Protein AF-A0A2C6CF62-F1 (afdb_monomer)

Nearest PDB structures (foldseek):
  6s8r-assembly1_A  TM=4.599E-01  e=3.610E-02  Drosophila melanogaster
  2kbf-assembly1_A  TM=3.401E-01  e=9.313E-02  Saccharomyces cerevisiae
  5gi4-assembly1_B  TM=4.115E-01  e=2.118E-01  Escherichia coli K-12
  8rz8-assembly1_B  TM=3.596E-01  e=1.449E-01  Homo sapiens
  3ear-assembly1_A  TM=3.929E-01  e=1.704E+00  Thermus thermophilus HB27

Organism: Fusobacterium nucleatum subsp. polymorphum (NCBI:txid76857)

pLDDT: mean 89.62, std 6.45, range [55.09, 97.81]

Radius of gyration: 15.83 Å; Cα contacts (8 Å, |Δi|>4): 340; chains: 1; bounding box: 36×38×40 Å

Sequence (199 aa):
MSIFKDFNLRKKNLLIIAKNRTGVTSSIMIPVVLENNDSNFFILDFNKEIYSITNKYRKKCSNVYFIDRNSIIEDIDKIDYSKRFTIYICCDPRRENIDEIKVFEKILKTIDDKRIKCITLIEHYEHIANIVRELKIGNNNKFLISTQENGNLEIIKNDLEKFDTGHINLSNNSICIDNKEYKQEFYFKNEKYMNFLSK

Solvent-accessible surface area (backbone atoms only — not comparable to full-atom values): 11382 Å² total; per-residue (Å²): 129,69,88,42,47,59,57,85,75,48,94,47,28,39,36,35,45,40,58,87,92,73,44,58,58,46,42,43,54,44,48,32,61,68,54,35,58,95,46,29,37,39,32,45,25,58,74,40,54,58,55,75,68,41,47,77,49,43,56,77,60,26,50,71,45,81,41,45,94,85,58,53,74,70,63,62,72,65,60,62,80,91,50,58,31,33,40,38,39,48,38,56,90,92,55,86,50,65,67,58,48,53,51,48,46,54,51,52,49,52,36,59,78,69,59,42,65,32,40,38,38,34,54,54,39,61,80,40,46,88,73,62,88,72,70,84,91,53,91,51,46,37,44,40,38,30,24,66,54,77,84,48,40,66,82,43,56,92,51,50,87,50,39,45,52,26,35,67,42,77,92,75,49,26,38,32,46,72,98,44,80,39,79,57,56,40,41,94,78,35,66,73,51,45,55,57,65,73,109

Foldseek 3Di:
DDPLAPLLPDQFFAEEAEDPPLCCCFQPVLCNLLRPLVAAEDEADEPCPSVVQCVVLNVVRAAEAEAEPPDDVVSLVPDDLVTRYHYYQYDYLVDQPQVSLVSVVVVQVVCVVVLPQHEYEAEALLSCLVRNPA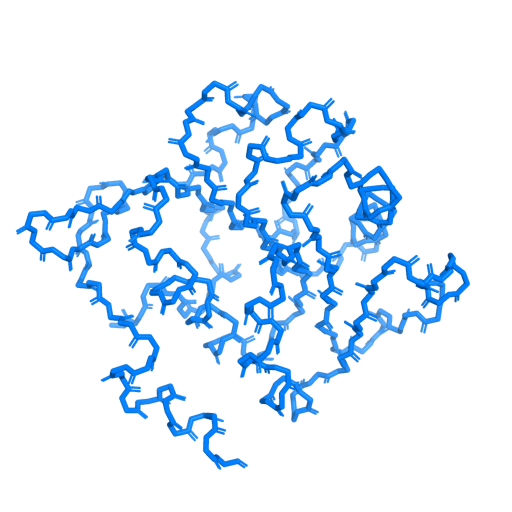DDPDDRYHYYYYYNDPVSCVRCPVVCVRYFYWYADPVQQWIDTPPDIGHRDGLVRDVVNVVSRVD

Mean predicted aligned error: 4.27 Å

Structure (mmCIF, N/CA/C/O backbone):
data_AF-A0A2C6CF62-F1
#
_entry.id   AF-A0A2C6CF62-F1
#
loop_
_atom_site.group_PDB
_atom_site.id
_atom_site.type_symbol
_atom_site.label_atom_id
_atom_site.label_alt_id
_atom_site.label_comp_id
_atom_site.label_asym_id
_atom_site.label_entity_id
_atom_site.label_seq_id
_atom_site.pdbx_PDB_ins_code
_atom_site.Cartn_x
_atom_site.Cartn_y
_atom_site.Cartn_z
_atom_site.occupancy
_atom_site.B_iso_or_equiv
_atom_site.auth_seq_id
_atom_site.auth_comp_id
_atom_site.auth_asym_id
_atom_site.auth_atom_id
_atom_site.pdbx_PDB_model_num
ATOM 1 N N . MET A 1 1 ? 7.445 -19.344 -2.860 1.00 55.09 1 MET A N 1
ATOM 2 C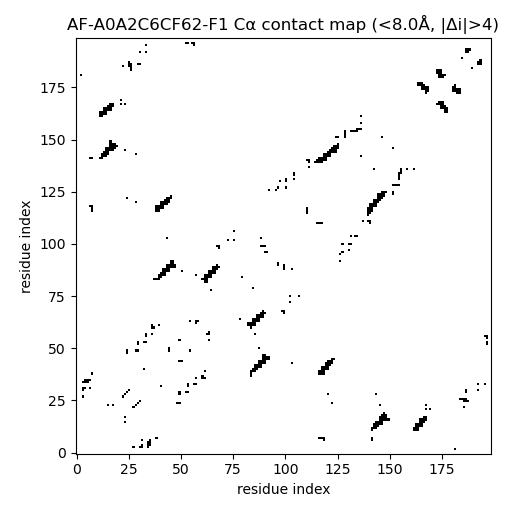 CA . MET A 1 1 ? 6.632 -18.575 -1.891 1.00 55.09 1 MET A CA 1
ATOM 3 C C . MET A 1 1 ? 6.545 -17.152 -2.413 1.00 55.09 1 MET A C 1
ATOM 5 O O . MET A 1 1 ? 7.568 -16.669 -2.879 1.00 55.09 1 MET A O 1
ATOM 9 N N . SER A 1 2 ? 5.360 -16.534 -2.433 1.00 73.69 2 SER A N 1
ATOM 10 C CA . SER A 1 2 ? 5.233 -15.140 -2.886 1.00 73.69 2 SER A CA 1
ATOM 11 C C . SER A 1 2 ? 6.097 -14.233 -2.013 1.00 73.69 2 SER A C 1
ATOM 13 O O . SER A 1 2 ? 6.113 -14.390 -0.793 1.00 73.69 2 SER A O 1
ATOM 15 N N . ILE A 1 3 ? 6.806 -13.300 -2.641 1.00 77.75 3 ILE A N 1
ATOM 16 C CA . ILE A 1 3 ? 7.645 -12.301 -1.969 1.00 77.75 3 ILE A CA 1
ATOM 17 C C . ILE A 1 3 ? 6.830 -11.320 -1.107 1.00 77.75 3 ILE A C 1
ATOM 19 O O . ILE A 1 3 ? 7.375 -10.663 -0.220 1.00 77.75 3 ILE A O 1
ATOM 23 N N . PHE A 1 4 ? 5.523 -11.240 -1.354 1.00 84.25 4 PHE A N 1
ATOM 24 C CA . PHE A 1 4 ? 4.607 -10.313 -0.694 1.00 84.25 4 PHE A CA 1
ATOM 25 C C . PHE A 1 4 ? 3.857 -10.925 0.482 1.00 84.25 4 PHE A C 1
ATOM 27 O O . PHE A 1 4 ? 3.257 -10.192 1.271 1.00 84.25 4 PHE A O 1
ATOM 34 N N . LYS A 1 5 ? 3.902 -12.251 0.625 1.00 84.44 5 LYS A N 1
ATOM 35 C CA . LYS A 1 5 ? 3.303 -12.945 1.759 1.00 84.44 5 LYS A CA 1
ATOM 36 C C . LYS A 1 5 ? 4.092 -12.637 3.032 1.00 84.44 5 LYS A C 1
ATOM 38 O O . LYS A 1 5 ? 5.316 -12.543 2.997 1.00 84.44 5 LYS A O 1
ATOM 43 N N . ASP A 1 6 ? 3.378 -12.518 4.148 1.00 84.38 6 ASP A N 1
ATOM 44 C CA . ASP A 1 6 ? 3.955 -12.287 5.472 1.00 84.38 6 ASP A CA 1
ATOM 45 C C . ASP A 1 6 ? 4.816 -11.012 5.510 1.00 84.38 6 ASP A C 1
ATOM 47 O O . ASP A 1 6 ? 5.871 -10.962 6.142 1.00 84.38 6 ASP A O 1
ATOM 51 N N . PHE A 1 7 ? 4.360 -9.952 4.830 1.00 87.00 7 PHE A N 1
ATOM 52 C CA . PHE A 1 7 ? 5.118 -8.710 4.646 1.00 87.00 7 PHE A CA 1
ATOM 53 C C . PHE A 1 7 ? 5.548 -8.088 5.986 1.00 87.00 7 PHE A C 1
ATOM 55 O O . PHE A 1 7 ? 6.661 -7.583 6.126 1.00 87.00 7 PHE A O 1
ATOM 62 N N . ASN A 1 8 ? 4.700 -8.216 7.010 1.00 83.81 8 ASN A N 1
ATOM 63 C CA . ASN A 1 8 ? 4.995 -7.780 8.375 1.00 83.81 8 ASN A CA 1
ATOM 64 C C . ASN A 1 8 ? 6.193 -8.495 9.029 1.00 83.81 8 ASN A C 1
ATOM 66 O O . ASN A 1 8 ? 6.799 -7.944 9.948 1.00 83.81 8 ASN A O 1
ATOM 70 N N . LEU A 1 9 ? 6.548 -9.698 8.567 1.00 85.44 9 LEU A N 1
ATOM 71 C CA . LEU A 1 9 ? 7.689 -10.472 9.069 1.00 85.44 9 LEU A CA 1
ATOM 72 C C . LEU A 1 9 ? 9.012 -10.095 8.391 1.00 85.44 9 LEU A C 1
ATOM 74 O O . LEU A 1 9 ? 10.072 -10.542 8.835 1.00 85.44 9 LEU A O 1
ATOM 78 N N . ARG A 1 10 ? 8.990 -9.272 7.332 1.00 87.12 10 ARG A N 1
ATOM 79 C CA . ARG A 1 10 ? 10.223 -8.822 6.677 1.00 87.12 10 ARG A CA 1
ATOM 80 C C . ARG A 1 10 ? 11.089 -8.040 7.660 1.00 87.12 10 ARG A C 1
ATOM 82 O O . ARG A 1 10 ? 10.598 -7.204 8.420 1.00 87.12 10 ARG A O 1
ATOM 89 N N . LYS A 1 11 ? 12.407 -8.251 7.601 1.00 88.44 11 LYS A N 1
ATOM 90 C CA . LYS A 1 11 ? 13.366 -7.512 8.438 1.00 88.44 11 LYS A CA 1
ATOM 91 C C . LYS A 1 11 ? 13.315 -6.012 8.137 1.00 88.44 11 LYS A C 1
ATOM 93 O O . LYS A 1 11 ? 13.221 -5.209 9.061 1.00 88.44 11 LYS A O 1
ATOM 98 N N . LYS A 1 12 ? 13.292 -5.656 6.853 1.00 92.19 12 LYS A N 1
ATOM 99 C CA . LYS A 1 12 ? 13.267 -4.279 6.356 1.00 92.19 12 LYS A CA 1
ATOM 100 C C . LYS A 1 12 ? 11.945 -3.920 5.680 1.00 92.19 12 LYS A C 1
ATOM 102 O O . LYS A 1 12 ? 11.177 -4.803 5.286 1.00 92.19 12 LYS A O 1
ATOM 107 N N . ASN A 1 13 ? 11.697 -2.618 5.583 1.00 94.31 13 ASN A N 1
ATOM 108 C CA . ASN A 1 13 ? 10.673 -2.031 4.722 1.00 94.31 13 ASN A CA 1
ATOM 109 C C . ASN A 1 13 ? 11.021 -2.274 3.246 1.00 94.31 13 ASN A C 1
ATOM 111 O O . ASN A 1 13 ? 12.102 -2.782 2.944 1.00 94.31 13 ASN A O 1
ATOM 115 N N . LEU A 1 14 ? 10.121 -1.921 2.332 1.00 94.56 14 LEU A N 1
ATOM 116 C CA . LEU A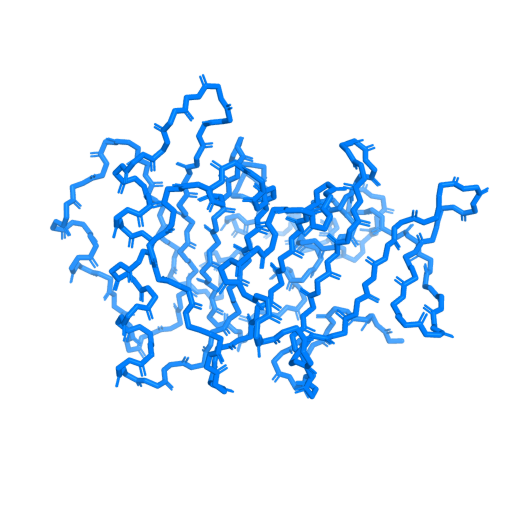 1 14 ? 10.357 -2.074 0.901 1.00 94.56 14 LEU A CA 1
ATOM 117 C C . LEU A 1 14 ? 10.199 -0.743 0.166 1.00 94.56 14 LEU A C 1
ATOM 119 O O . LEU A 1 14 ? 9.176 -0.073 0.285 1.00 94.56 14 LEU A O 1
ATOM 123 N N . LEU A 1 15 ? 11.218 -0.378 -0.600 1.00 94.75 15 LEU A N 1
ATOM 124 C CA . LEU A 1 15 ? 11.209 0.775 -1.487 1.00 94.75 15 LEU A CA 1
ATOM 125 C C . LEU A 1 15 ? 11.312 0.274 -2.928 1.00 94.75 15 LEU A C 1
ATOM 127 O O . LEU A 1 15 ? 12.294 -0.368 -3.288 1.00 94.75 15 LEU A O 1
ATOM 131 N N . ILE A 1 16 ? 10.308 0.557 -3.751 1.00 94.44 16 ILE A N 1
ATOM 132 C CA . ILE A 1 16 ? 10.296 0.209 -5.172 1.00 94.44 16 ILE A CA 1
ATOM 133 C C . ILE A 1 16 ? 10.555 1.463 -5.998 1.00 94.44 16 ILE A C 1
ATOM 135 O O . ILE A 1 16 ? 9.745 2.386 -6.010 1.00 94.44 16 ILE A O 1
ATOM 139 N N . ILE A 1 17 ? 11.663 1.466 -6.729 1.00 92.19 17 ILE A N 1
ATOM 140 C CA . ILE A 1 17 ? 11.987 2.506 -7.698 1.00 92.19 17 ILE A CA 1
ATOM 141 C C . ILE A 1 17 ? 11.560 2.005 -9.072 1.00 92.19 17 ILE A C 1
ATOM 143 O O . ILE A 1 17 ? 12.124 1.045 -9.605 1.00 92.19 17 ILE A O 1
ATOM 147 N N . ALA A 1 18 ? 10.543 2.629 -9.653 1.00 90.38 18 ALA A N 1
ATOM 148 C CA . ALA A 1 18 ? 10.051 2.236 -10.962 1.00 90.38 18 ALA A CA 1
ATOM 149 C C . ALA A 1 18 ? 9.407 3.408 -11.696 1.00 90.38 18 ALA A C 1
ATOM 151 O O . ALA A 1 18 ? 8.680 4.208 -11.116 1.00 90.38 18 ALA A O 1
ATOM 152 N N . LYS A 1 19 ? 9.619 3.463 -13.014 1.00 87.81 19 LYS A N 1
ATOM 153 C CA . LYS A 1 19 ? 8.928 4.422 -13.881 1.00 87.81 19 LYS A CA 1
ATOM 154 C C . LYS A 1 19 ? 7.416 4.180 -13.873 1.00 87.81 19 LYS A C 1
ATOM 156 O O .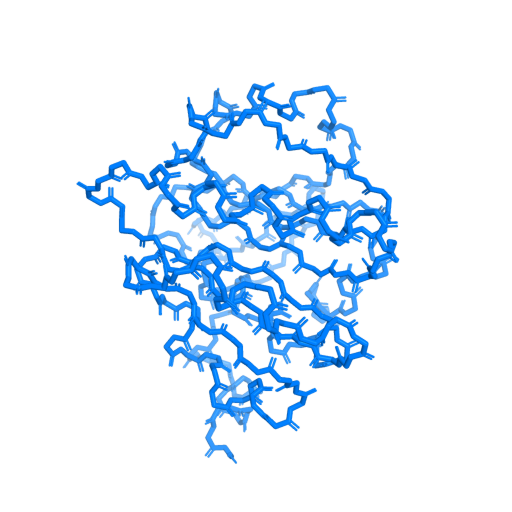 LYS A 1 19 ? 6.942 3.077 -13.582 1.00 87.81 19 LYS A O 1
ATOM 161 N N . ASN A 1 20 ? 6.660 5.190 -14.287 1.00 83.75 20 ASN A N 1
ATOM 162 C CA . ASN A 1 20 ? 5.220 5.058 -14.487 1.00 83.75 20 ASN A CA 1
ATOM 163 C C . ASN A 1 20 ? 4.867 3.931 -15.461 1.00 83.75 20 ASN A C 1
ATOM 165 O O . ASN A 1 20 ? 5.611 3.638 -16.397 1.00 83.75 20 ASN A O 1
ATOM 169 N N . ARG A 1 21 ? 3.687 3.332 -15.254 1.00 84.62 21 ARG A N 1
ATOM 170 C CA . ARG A 1 21 ? 3.120 2.270 -16.110 1.00 84.62 21 ARG A CA 1
ATOM 171 C C . ARG A 1 21 ? 3.965 0.989 -16.192 1.00 84.62 21 ARG A C 1
ATOM 173 O O . ARG A 1 21 ? 3.776 0.186 -17.096 1.00 84.62 21 ARG A O 1
ATOM 180 N N . THR A 1 22 ? 4.850 0.763 -15.224 1.00 89.56 22 THR A N 1
ATOM 181 C CA . THR A 1 22 ? 5.612 -0.492 -15.063 1.00 89.56 22 THR A CA 1
ATOM 182 C C . THR A 1 22 ? 4.823 -1.580 -14.328 1.00 89.56 22 THR A C 1
ATOM 184 O O . THR A 1 22 ? 5.263 -2.723 -14.249 1.00 89.56 22 THR A O 1
ATOM 187 N N . GLY A 1 23 ? 3.641 -1.239 -13.802 1.00 91.12 23 GLY A N 1
ATOM 188 C CA . GLY A 1 23 ? 2.736 -2.178 -13.147 1.00 91.12 23 GLY A CA 1
ATOM 189 C C . GLY A 1 23 ? 3.049 -2.449 -11.678 1.00 91.12 23 GLY A C 1
ATOM 190 O O . GLY A 1 23 ? 2.690 -3.513 -11.181 1.00 91.12 23 GLY A O 1
ATOM 191 N N . VAL A 1 24 ? 3.694 -1.522 -10.964 1.00 93.50 24 VAL A N 1
ATOM 192 C CA . VAL A 1 24 ? 3.940 -1.650 -9.513 1.00 93.50 24 VAL A CA 1
ATOM 193 C C . VAL A 1 24 ? 2.642 -1.913 -8.747 1.00 93.50 24 VAL A C 1
ATOM 195 O O . VAL A 1 24 ? 2.558 -2.868 -7.979 1.00 93.50 24 VAL A O 1
ATOM 198 N N . THR A 1 25 ? 1.591 -1.145 -9.006 1.00 94.00 25 THR A N 1
ATOM 199 C CA . THR A 1 25 ? 0.284 -1.288 -8.347 1.00 94.00 25 THR A CA 1
ATOM 200 C C . THR A 1 25 ? -0.286 -2.688 -8.547 1.00 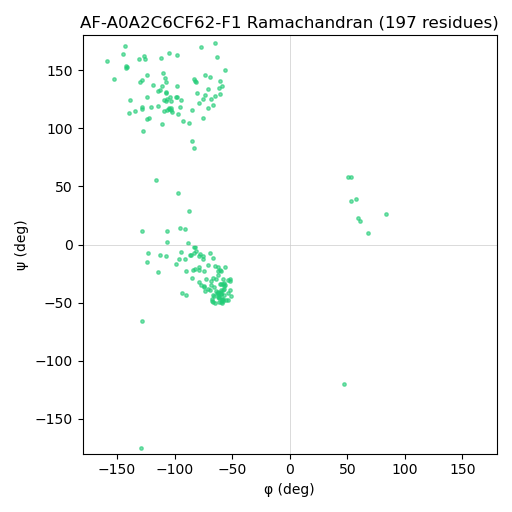94.00 25 THR A C 1
ATOM 202 O O . THR A 1 25 ? -0.644 -3.379 -7.590 1.00 94.00 25 THR A O 1
ATOM 205 N N . SER A 1 26 ? -0.269 -3.156 -9.796 1.00 93.31 26 SER A N 1
ATOM 206 C CA . SER A 1 26 ? -0.892 -4.412 -10.204 1.00 93.31 26 SER A CA 1
ATOM 207 C C . SER A 1 26 ? -0.059 -5.668 -9.945 1.00 93.31 26 SER A C 1
ATOM 209 O O . SER A 1 26 ? -0.633 -6.754 -9.867 1.00 93.31 26 SER A O 1
ATOM 211 N N . SER A 1 27 ? 1.261 -5.552 -9.797 1.00 93.12 27 SER A N 1
ATOM 212 C CA . SER A 1 27 ? 2.166 -6.692 -9.568 1.00 93.12 27 SER A CA 1
ATOM 213 C C . SER A 1 27 ? 2.827 -6.713 -8.189 1.00 93.12 27 SER A C 1
ATOM 215 O O . SER A 1 27 ? 3.437 -7.716 -7.834 1.00 93.12 27 SER A O 1
ATOM 217 N N . ILE A 1 28 ? 2.687 -5.644 -7.398 1.00 94.50 28 ILE A N 1
ATOM 218 C CA . ILE A 1 28 ? 3.279 -5.522 -6.059 1.00 94.50 28 ILE A CA 1
ATOM 219 C C . ILE A 1 28 ? 2.218 -5.125 -5.033 1.00 94.50 28 ILE A C 1
ATOM 221 O O . ILE A 1 28 ? 1.889 -5.920 -4.155 1.00 94.50 28 ILE A O 1
ATOM 225 N N . MET A 1 29 ? 1.649 -3.920 -5.131 1.00 95.38 29 MET A N 1
ATOM 226 C CA . MET A 1 29 ? 0.824 -3.365 -4.046 1.00 95.38 29 MET A CA 1
ATOM 227 C C . MET A 1 29 ? -0.489 -4.125 -3.843 1.00 95.38 29 MET A C 1
ATOM 229 O O . MET A 1 29 ? -0.803 -4.510 -2.717 1.00 95.38 29 MET A O 1
ATOM 233 N N . ILE A 1 30 ? -1.230 -4.416 -4.916 1.00 95.94 30 ILE A N 1
ATOM 234 C CA . ILE A 1 30 ? -2.458 -5.219 -4.829 1.00 95.94 30 ILE A CA 1
ATOM 235 C C . ILE A 1 30 ? -2.160 -6.633 -4.304 1.00 95.94 30 ILE A C 1
ATOM 237 O O . ILE A 1 30 ? -2.813 -7.038 -3.339 1.00 95.94 30 ILE A O 1
ATOM 241 N N . PRO A 1 31 ? -1.169 -7.378 -4.840 1.00 95.06 31 PRO A N 1
ATOM 242 C CA . PRO A 1 31 ? -0.738 -8.641 -4.244 1.00 95.06 31 PRO A CA 1
ATOM 243 C C . PRO A 1 31 ? -0.419 -8.556 -2.745 1.00 95.06 31 PRO A C 1
ATOM 245 O O . PRO A 1 31 ? -0.895 -9.400 -1.986 1.00 95.06 31 PRO A O 1
ATOM 248 N N . VAL A 1 32 ? 0.299 -7.522 -2.284 1.00 95.69 32 VAL A N 1
ATOM 249 C CA . VAL A 1 32 ? 0.568 -7.310 -0.848 1.00 95.69 32 VAL A CA 1
ATOM 250 C C . VAL A 1 32 ? -0.734 -7.182 -0.052 1.00 95.69 32 VAL A C 1
ATOM 252 O O . VAL A 1 32 ? -0.887 -7.854 0.969 1.00 95.69 32 VAL A O 1
ATOM 255 N N . VAL A 1 33 ? -1.700 -6.385 -0.518 1.00 96.50 33 VAL A N 1
ATOM 256 C CA . VAL A 1 33 ? -3.000 -6.219 0.163 1.00 96.50 33 VAL A CA 1
ATOM 257 C C . VAL A 1 33 ? -3.786 -7.533 0.234 1.00 96.50 33 VAL A C 1
ATOM 259 O O . VAL A 1 33 ? -4.400 -7.844 1.262 1.00 96.50 33 VAL A O 1
ATOM 262 N N . LEU A 1 34 ? -3.766 -8.313 -0.848 1.00 94.19 34 LEU A N 1
ATOM 263 C CA . LEU A 1 34 ? -4.523 -9.559 -0.959 1.00 94.19 34 LEU A CA 1
ATOM 264 C C . LEU A 1 34 ? -3.916 -10.709 -0.141 1.00 94.19 34 LEU A C 1
ATOM 266 O O . LEU A 1 34 ? -4.658 -11.516 0.423 1.00 94.19 34 LEU A O 1
ATOM 270 N N . GLU A 1 35 ? -2.586 -10.784 -0.050 1.00 93.69 35 GLU A N 1
ATOM 271 C CA . GLU A 1 35 ? -1.877 -11.880 0.627 1.00 93.69 35 GLU A CA 1
ATOM 272 C C . GLU A 1 35 ? -1.679 -11.690 2.132 1.00 93.69 35 GLU A C 1
ATOM 274 O O . GLU A 1 35 ? -1.274 -12.634 2.806 1.00 93.69 35 GLU A O 1
ATOM 279 N N . ASN A 1 36 ? -1.986 -10.508 2.668 1.00 94.75 36 ASN A N 1
ATOM 280 C CA . ASN A 1 36 ? -1.844 -10.190 4.090 1.00 94.75 36 ASN A CA 1
ATOM 281 C C . ASN A 1 36 ? -3.221 -9.892 4.724 1.00 94.75 36 ASN A C 1
ATOM 283 O O . ASN A 1 36 ? -3.459 -8.829 5.303 1.00 94.75 36 ASN A O 1
ATOM 287 N N . ASN A 1 37 ? -4.165 -10.831 4.605 1.00 91.81 37 ASN A N 1
ATOM 288 C CA . ASN A 1 37 ? -5.514 -10.744 5.195 1.00 91.81 37 ASN A CA 1
ATOM 289 C C . ASN A 1 37 ? -5.486 -10.420 6.705 1.00 91.81 37 ASN A C 1
ATOM 291 O O . ASN A 1 37 ? -6.247 -9.573 7.169 1.00 91.81 37 ASN A O 1
ATOM 295 N N . ASP A 1 38 ? -4.533 -11.003 7.433 1.00 92.31 38 ASP A N 1
ATOM 296 C CA . ASP A 1 38 ? -4.352 -10.839 8.877 1.00 92.31 38 ASP A CA 1
ATOM 297 C C . ASP A 1 38 ? -3.479 -9.635 9.248 1.00 92.31 38 ASP A C 1
ATOM 299 O O . ASP A 1 38 ? -2.811 -9.629 10.284 1.00 92.31 38 ASP A O 1
ATOM 303 N N . SER A 1 39 ? -3.464 -8.594 8.417 1.00 95.19 39 SER A N 1
ATOM 304 C CA . SER A 1 39 ? -2.738 -7.348 8.673 1.00 95.19 39 SER A CA 1
ATOM 305 C C . SER A 1 39 ? -3.662 -6.141 8.616 1.00 95.19 39 SER A C 1
ATOM 307 O O . SER A 1 39 ? -4.627 -6.116 7.845 1.00 95.19 39 SER A O 1
ATOM 309 N N . ASN A 1 40 ? -3.366 -5.147 9.458 1.00 97.00 40 ASN A N 1
ATOM 310 C CA . ASN A 1 40 ? -3.926 -3.812 9.293 1.00 97.00 40 ASN A CA 1
ATOM 311 C C . ASN A 1 40 ? -3.247 -3.132 8.110 1.00 97.00 40 ASN A C 1
ATOM 313 O O . ASN A 1 40 ? -2.051 -3.339 7.885 1.00 97.00 40 ASN A O 1
ATOM 317 N N . PHE A 1 41 ? -4.011 -2.321 7.394 1.00 97.25 41 PHE A N 1
ATOM 318 C CA . PHE A 1 41 ? -3.520 -1.593 6.237 1.00 97.25 41 PHE A CA 1
ATOM 319 C C . PHE A 1 41 ? -3.844 -0.118 6.331 1.00 97.25 41 PHE A C 1
ATOM 321 O O . PHE A 1 41 ? -4.945 0.273 6.729 1.00 97.25 41 PHE A O 1
ATOM 328 N N . PHE A 1 42 ? -2.883 0.669 5.881 1.00 94.94 42 PHE A N 1
ATOM 329 C CA 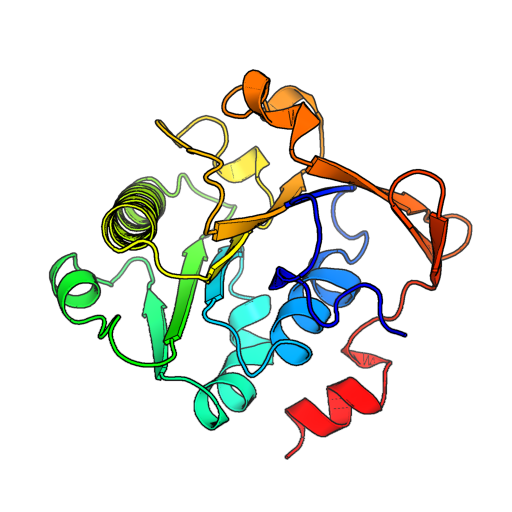. PHE A 1 42 ? -3.021 2.092 5.698 1.00 94.94 42 PHE A CA 1
ATOM 330 C C . PHE A 1 42 ? -2.441 2.468 4.335 1.00 94.94 42 PHE A C 1
ATOM 332 O O . PHE A 1 42 ? -1.269 2.227 4.075 1.00 94.94 42 PHE A O 1
ATOM 339 N N . ILE A 1 43 ? -3.279 2.946 3.424 1.00 96.94 43 ILE A N 1
ATOM 340 C CA . ILE A 1 43 ? -2.952 3.005 1.999 1.00 96.94 43 ILE A CA 1
ATOM 341 C C . ILE A 1 43 ? -3.205 4.422 1.503 1.00 96.94 43 ILE A C 1
ATOM 343 O O . ILE A 1 43 ? -4.344 4.886 1.532 1.00 96.94 43 ILE A O 1
ATOM 347 N N . LEU A 1 44 ? -2.150 5.082 1.031 1.00 95.31 44 LEU A N 1
ATOM 348 C CA . LEU A 1 44 ? -2.258 6.297 0.236 1.00 95.31 44 LEU A CA 1
ATOM 349 C C . LEU A 1 44 ? -2.399 5.883 -1.233 1.00 95.31 44 LEU A C 1
ATOM 351 O O . LEU A 1 44 ? -1.450 5.384 -1.837 1.00 95.31 44 LEU A O 1
ATOM 355 N N . ASP A 1 45 ? -3.619 6.000 -1.750 1.00 94.69 45 ASP A N 1
ATOM 356 C CA . ASP A 1 45 ? -4.075 5.393 -3.002 1.00 94.69 45 ASP A CA 1
ATOM 357 C C . ASP A 1 45 ? -4.310 6.482 -4.051 1.00 94.69 45 ASP A C 1
ATOM 359 O O . ASP A 1 45 ? -5.309 7.216 -4.009 1.00 94.69 45 ASP A O 1
ATOM 363 N N . PHE A 1 46 ? -3.379 6.603 -4.994 1.00 90.56 46 PHE A N 1
ATOM 364 C CA . PHE A 1 46 ? -3.507 7.553 -6.086 1.00 90.56 46 PHE A CA 1
ATOM 365 C C . PHE A 1 46 ? -4.417 6.955 -7.159 1.00 90.56 46 PHE A C 1
ATOM 367 O O . PHE A 1 46 ? -4.256 5.822 -7.590 1.00 90.56 46 PHE A O 1
ATOM 374 N N . ASN A 1 47 ? -5.410 7.724 -7.612 1.00 86.06 47 ASN A N 1
ATOM 375 C CA . ASN A 1 47 ? -6.425 7.274 -8.582 1.00 86.06 47 ASN A CA 1
ATOM 376 C C . ASN A 1 47 ? -7.409 6.196 -8.088 1.00 86.06 47 ASN A C 1
ATOM 378 O O . ASN A 1 47 ? -8.203 5.705 -8.892 1.00 86.06 47 ASN A O 1
ATOM 382 N N . LYS A 1 48 ? -7.434 5.868 -6.787 1.00 91.75 48 LYS A N 1
ATOM 383 C CA . LYS A 1 48 ? -8.329 4.843 -6.208 1.00 91.75 48 LYS A CA 1
ATOM 384 C C . LYS A 1 48 ? -8.127 3.445 -6.813 1.00 91.75 48 LYS A C 1
ATOM 386 O O . LYS A 1 48 ? -9.063 2.634 -6.792 1.00 91.75 48 LYS A O 1
ATOM 391 N N . GLU A 1 49 ? -6.963 3.159 -7.396 1.00 91.19 49 GLU A N 1
ATOM 392 C CA . GLU A 1 49 ? -6.731 1.895 -8.097 1.00 91.19 49 GLU A CA 1
ATOM 393 C C . GLU A 1 49 ? -6.793 0.735 -7.098 1.00 91.19 49 GLU A C 1
ATOM 395 O O . GLU A 1 49 ? -7.586 -0.198 -7.271 1.00 91.19 49 GLU A O 1
ATOM 400 N N . ILE A 1 50 ? -6.060 0.836 -5.987 1.00 96.12 50 ILE A N 1
ATOM 401 C CA . ILE A 1 50 ? -5.978 -0.241 -4.995 1.00 96.12 50 ILE A CA 1
ATOM 402 C C . ILE A 1 50 ? -7.342 -0.453 -4.325 1.00 96.12 50 ILE A C 1
ATOM 404 O O . ILE A 1 50 ? -7.791 -1.598 -4.186 1.00 96.12 50 ILE A O 1
ATOM 408 N N . TYR A 1 51 ? -8.036 0.622 -3.944 1.00 96.44 51 TYR A N 1
ATOM 409 C CA . TYR A 1 51 ? -9.370 0.574 -3.349 1.00 96.44 51 TYR A CA 1
ATOM 410 C C . TYR A 1 51 ? -10.379 -0.090 -4.283 1.00 96.44 51 TYR A C 1
ATOM 412 O O . TYR A 1 51 ? -11.097 -1.000 -3.853 1.00 96.44 51 TYR A O 1
ATOM 420 N N . SER A 1 52 ? -10.427 0.325 -5.555 1.00 95.25 52 SER A N 1
ATOM 421 C CA . SER A 1 52 ? -11.405 -0.181 -6.528 1.00 95.25 52 SER A CA 1
ATOM 422 C C . SER A 1 52 ? -11.338 -1.702 -6.689 1.00 95.25 52 SER A C 1
ATOM 424 O O . SER A 1 52 ? -12.371 -2.354 -6.844 1.00 95.25 52 SER A O 1
ATOM 426 N N . ILE A 1 53 ? -10.139 -2.269 -6.549 1.00 95.62 53 ILE A N 1
ATOM 427 C CA . ILE A 1 53 ? -9.874 -3.695 -6.728 1.00 95.62 53 ILE A CA 1
ATOM 428 C C . ILE A 1 53 ? -10.037 -4.460 -5.412 1.00 95.62 53 ILE A C 1
ATOM 430 O O . ILE A 1 53 ? -10.635 -5.533 -5.380 1.00 95.62 53 ILE A O 1
ATOM 434 N N . THR A 1 54 ? -9.524 -3.928 -4.301 1.00 96.56 54 THR A N 1
ATOM 435 C CA . THR A 1 54 ? -9.344 -4.723 -3.074 1.00 96.56 54 THR A CA 1
ATOM 436 C C . THR A 1 54 ? -10.451 -4.548 -2.031 1.00 96.56 54 THR A C 1
ATOM 438 O O . THR A 1 54 ? -10.589 -5.413 -1.162 1.00 96.56 54 THR A O 1
ATOM 441 N N . ASN A 1 55 ? -11.288 -3.502 -2.106 1.00 95.62 55 ASN A N 1
ATOM 442 C CA . ASN A 1 55 ? -12.228 -3.175 -1.020 1.00 95.62 55 ASN A CA 1
ATOM 443 C C . ASN A 1 55 ? -13.222 -4.308 -0.699 1.00 95.62 55 ASN A C 1
ATOM 445 O O . ASN A 1 55 ? -13.445 -4.613 0.474 1.00 95.62 55 ASN A O 1
ATOM 449 N N . LYS A 1 56 ? -13.794 -4.965 -1.720 1.00 93.94 56 LYS A N 1
ATOM 450 C CA . LYS A 1 56 ? -14.800 -6.023 -1.526 1.00 93.94 56 LYS A CA 1
ATOM 451 C C . LYS A 1 56 ? -14.195 -7.213 -0.789 1.00 93.94 56 LYS A C 1
ATOM 453 O O . LYS A 1 56 ? -14.827 -7.783 0.095 1.00 93.94 56 LYS A O 1
ATOM 458 N N . TYR A 1 57 ? -12.959 -7.562 -1.137 1.00 94.88 57 TYR A N 1
ATOM 459 C CA . TYR A 1 57 ? -12.209 -8.609 -0.461 1.00 94.88 57 TYR A CA 1
ATOM 460 C C . TYR A 1 57 ? -11.859 -8.199 0.975 1.00 94.88 57 TYR A C 1
ATOM 462 O O . TYR A 1 57 ? -12.150 -8.940 1.912 1.00 94.88 57 TYR A O 1
ATOM 470 N N . ARG A 1 58 ? -11.321 -6.989 1.173 1.00 95.75 58 ARG A N 1
ATOM 471 C CA . ARG A 1 58 ? -10.897 -6.504 2.496 1.00 95.75 58 ARG A CA 1
ATOM 472 C C . ARG A 1 58 ? -12.043 -6.358 3.494 1.00 95.75 58 ARG A C 1
ATOM 474 O O . ARG A 1 58 ? -11.820 -6.609 4.677 1.00 95.75 58 ARG A O 1
ATOM 481 N N . LYS A 1 59 ? -13.267 -6.066 3.040 1.00 95.88 59 LYS A N 1
ATOM 482 C CA . LYS A 1 59 ? -14.478 -6.060 3.887 1.00 95.88 59 LYS A CA 1
ATOM 483 C C . LYS A 1 59 ? -14.774 -7.413 4.544 1.00 95.88 59 LYS A C 1
ATOM 485 O O . LYS A 1 59 ? -15.445 -7.448 5.567 1.00 95.88 59 LYS A O 1
ATOM 490 N N . LYS A 1 60 ? -14.275 -8.524 3.989 1.00 94.12 60 LYS A N 1
ATOM 491 C CA . LYS A 1 60 ? -14.461 -9.868 4.565 1.00 94.12 60 LYS A CA 1
ATOM 492 C C . LYS A 1 60 ? -13.518 -10.153 5.730 1.00 94.12 60 LYS A C 1
ATOM 494 O O . LYS A 1 60 ? -13.799 -11.043 6.522 1.00 94.12 60 LYS A O 1
ATOM 499 N N . CYS A 1 61 ? -12.393 -9.442 5.816 1.00 93.25 61 CYS A N 1
ATOM 500 C CA . CYS A 1 61 ? -11.346 -9.707 6.806 1.00 93.25 61 CYS A CA 1
ATOM 501 C C . CYS A 1 61 ? -11.012 -8.504 7.699 1.00 93.25 61 CYS A C 1
ATOM 503 O O . CYS A 1 61 ? -10.228 -8.646 8.632 1.00 93.25 61 CYS A O 1
ATOM 505 N N . SER A 1 62 ? -11.564 -7.319 7.430 1.00 95.81 62 SER A N 1
ATOM 506 C CA . SER A 1 62 ? -11.261 -6.087 8.162 1.00 95.81 62 SER A CA 1
ATOM 507 C C . SER A 1 62 ? -12.359 -5.037 8.005 1.00 95.81 62 SER A C 1
ATOM 509 O O . SER A 1 62 ? -13.094 -5.039 7.017 1.00 95.81 62 SER A O 1
ATOM 511 N N . ASN A 1 63 ? -12.421 -4.094 8.943 1.00 96.81 63 ASN A N 1
ATOM 512 C CA . ASN A 1 63 ? -13.197 -2.871 8.774 1.00 96.81 63 ASN A CA 1
ATOM 513 C C . ASN A 1 63 ? -12.536 -2.003 7.698 1.00 96.81 63 ASN A C 1
ATOM 515 O O . ASN A 1 63 ? -11.351 -1.686 7.800 1.00 96.81 63 ASN A O 1
ATOM 519 N N . VAL A 1 64 ? -13.291 -1.623 6.669 1.00 96.31 64 VAL A N 1
ATOM 520 C CA . VAL A 1 64 ? -12.777 -0.808 5.563 1.00 96.31 64 VAL A CA 1
ATOM 521 C C . VAL A 1 64 ? -13.240 0.633 5.719 1.00 96.31 64 VAL A C 1
ATOM 523 O O . VAL A 1 64 ? -14.441 0.892 5.759 1.00 96.31 64 VAL A O 1
ATOM 526 N N . TYR A 1 65 ? -12.279 1.551 5.747 1.00 95.56 65 TYR A N 1
ATOM 527 C CA . TYR A 1 65 ? -12.498 2.992 5.782 1.00 95.56 65 TYR A CA 1
ATOM 528 C C . TYR A 1 65 ? -11.983 3.601 4.483 1.00 95.56 65 TYR A C 1
ATOM 530 O O . TYR A 1 65 ? -10.874 3.291 4.045 1.00 95.56 65 TYR A O 1
ATOM 538 N N . PHE A 1 66 ? -12.792 4.453 3.865 1.00 94.25 66 PHE A N 1
ATOM 539 C CA . PHE A 1 66 ? -12.430 5.171 2.652 1.00 94.25 66 PHE A CA 1
ATOM 540 C C . PHE A 1 66 ? -12.507 6.666 2.934 1.00 94.25 66 PHE A C 1
ATOM 542 O O . PHE A 1 66 ? -13.570 7.172 3.286 1.00 94.25 66 PHE A O 1
ATOM 549 N N . ILE A 1 67 ? -11.365 7.330 2.809 1.00 92.75 67 ILE A N 1
ATOM 550 C CA . ILE A 1 67 ? -11.185 8.755 3.038 1.00 92.75 67 ILE A CA 1
ATOM 551 C C . ILE A 1 67 ? -10.988 9.396 1.672 1.00 92.75 67 ILE A C 1
ATOM 553 O O . ILE A 1 67 ? -10.088 9.016 0.920 1.00 92.75 67 ILE A O 1
ATOM 557 N N . ASP A 1 68 ? -11.829 10.365 1.350 1.00 89.56 68 ASP A N 1
ATOM 558 C CA . ASP A 1 68 ? -11.664 11.207 0.175 1.00 89.56 68 ASP A CA 1
ATOM 559 C C . ASP A 1 68 ? -11.757 12.684 0.553 1.00 89.56 68 ASP A C 1
ATOM 561 O O . ASP A 1 68 ? -11.869 13.039 1.723 1.00 89.56 68 ASP A O 1
ATOM 565 N N . ARG A 1 69 ? -11.714 13.556 -0.453 1.00 83.62 69 ARG A N 1
ATOM 566 C CA . ARG A 1 69 ? -11.763 15.011 -0.267 1.00 83.62 69 ARG A CA 1
ATOM 567 C C . ARG A 1 69 ? -12.988 15.522 0.505 1.00 83.62 69 ARG A C 1
ATOM 569 O O . ARG A 1 69 ? -12.995 16.672 0.921 1.00 83.62 69 ARG A O 1
ATOM 576 N N . ASN A 1 70 ? -14.059 14.732 0.589 1.00 83.69 70 ASN A N 1
ATOM 577 C CA . ASN A 1 70 ? -15.282 15.109 1.294 1.00 83.69 70 ASN A CA 1
ATOM 578 C C . ASN A 1 70 ? -15.288 14.586 2.738 1.00 83.69 70 ASN A C 1
ATOM 580 O O . ASN A 1 70 ? -16.215 14.896 3.483 1.00 83.69 70 ASN A O 1
ATOM 584 N N . SER A 1 71 ? -14.302 13.773 3.127 1.00 82.31 71 SER A N 1
ATOM 585 C CA . SER A 1 71 ? -14.159 13.283 4.494 1.00 82.31 71 SER A CA 1
ATOM 586 C C . SER A 1 71 ? -13.720 14.410 5.422 1.00 82.31 71 SER A C 1
ATOM 588 O O . SER A 1 71 ? -12.790 15.158 5.118 1.00 82.31 71 SER A O 1
ATOM 590 N N . ILE A 1 72 ? -14.376 14.507 6.575 1.00 76.38 72 ILE A N 1
ATOM 591 C CA . ILE A 1 72 ? -14.041 15.484 7.616 1.00 76.38 72 ILE A CA 1
ATOM 592 C C . ILE A 1 72 ? -13.179 14.833 8.702 1.00 76.38 72 ILE A C 1
ATOM 594 O O . ILE A 1 72 ? -13.103 13.607 8.812 1.00 76.38 72 ILE A O 1
ATOM 598 N N . ILE A 1 73 ? -12.505 15.642 9.521 1.00 73.00 73 ILE A N 1
ATOM 599 C CA . ILE A 1 73 ? -11.597 15.146 10.571 1.00 73.00 73 ILE A CA 1
ATOM 600 C C . ILE A 1 73 ? -12.335 14.221 11.553 1.00 73.00 73 ILE A C 1
ATOM 602 O O . ILE A 1 73 ? -11.767 13.229 12.011 1.00 73.00 73 ILE A O 1
ATOM 606 N N . GLU A 1 74 ? -13.610 14.494 11.816 1.00 75.81 74 GLU A N 1
ATOM 607 C CA . GLU A 1 74 ? -14.486 13.696 12.669 1.00 75.81 74 GLU A CA 1
ATOM 608 C C . GLU A 1 74 ? -14.698 12.275 12.131 1.00 75.81 74 GLU A C 1
ATOM 610 O O . GLU A 1 74 ? -14.951 11.358 12.910 1.00 75.81 74 GLU A O 1
ATOM 615 N N . ASP A 1 75 ? -14.583 12.052 10.819 1.00 78.88 75 ASP A N 1
ATOM 616 C CA . ASP A 1 75 ? -14.645 10.704 10.244 1.00 78.88 75 ASP A CA 1
ATOM 617 C C . ASP A 1 75 ? -13.379 9.902 10.554 1.00 78.88 75 ASP A C 1
ATOM 619 O O . ASP A 1 75 ? -13.442 8.686 10.745 1.00 78.88 75 ASP A O 1
ATOM 623 N N . ILE A 1 76 ? -12.243 10.588 10.693 1.00 84.25 76 ILE A N 1
ATOM 624 C CA . ILE A 1 76 ? -10.963 9.989 11.085 1.00 84.25 76 ILE A CA 1
ATOM 625 C C . ILE A 1 76 ? -10.988 9.576 12.558 1.00 84.25 76 ILE A C 1
ATOM 627 O O . ILE A 1 76 ? -10.474 8.516 12.918 1.00 84.25 76 ILE A O 1
ATOM 631 N N . ASP A 1 77 ? -11.626 10.380 13.409 1.00 85.25 77 ASP A N 1
ATOM 632 C CA . ASP A 1 77 ? -11.731 10.104 14.846 1.00 85.25 77 ASP A CA 1
ATOM 633 C C . ASP A 1 77 ? -12.669 8.927 15.167 1.00 85.25 77 ASP A C 1
ATOM 635 O O . ASP A 1 77 ? -12.561 8.322 16.234 1.00 85.25 77 ASP A O 1
ATOM 639 N N . LYS A 1 78 ? -13.538 8.532 14.225 1.00 87.31 78 LYS A N 1
ATOM 640 C CA . LYS A 1 78 ? -14.414 7.349 14.338 1.00 87.31 78 LYS A CA 1
A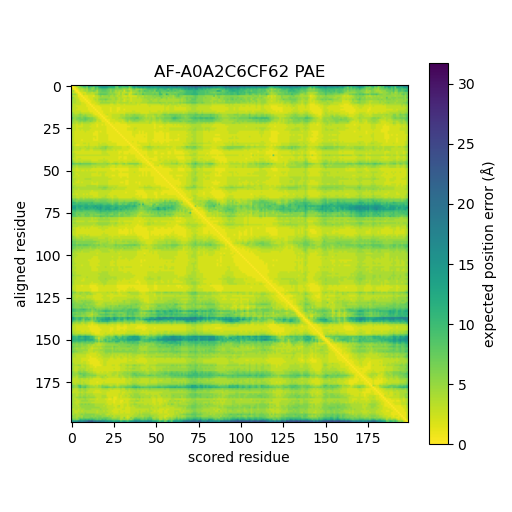TOM 641 C C . LYS A 1 78 ? -13.718 6.027 13.993 1.00 87.31 78 LYS A C 1
ATOM 643 O O . LYS A 1 78 ? -14.341 4.969 14.111 1.00 87.31 78 LYS A O 1
ATOM 648 N N . ILE A 1 79 ? -12.466 6.051 13.531 1.00 92.56 79 ILE A N 1
ATOM 649 C CA . ILE A 1 79 ? -11.745 4.827 13.165 1.00 92.56 79 ILE A CA 1
ATOM 650 C C . ILE A 1 79 ? -11.493 3.983 14.423 1.00 92.56 79 ILE A C 1
ATOM 652 O O . ILE A 1 79 ? -10.812 4.400 15.362 1.00 92.56 79 ILE A O 1
ATOM 656 N N . ASP A 1 80 ? -12.017 2.755 14.425 1.00 93.56 80 ASP A N 1
ATOM 657 C CA . ASP A 1 80 ? -11.840 1.806 15.522 1.00 93.56 80 ASP A CA 1
ATOM 658 C C . ASP A 1 80 ? -10.526 1.034 15.357 1.00 93.56 80 ASP A C 1
ATOM 660 O O . ASP A 1 80 ? -10.465 -0.049 14.770 1.00 93.56 80 ASP A O 1
ATOM 664 N N . TYR A 1 81 ? -9.463 1.603 15.919 1.00 93.94 81 TYR A N 1
ATOM 665 C CA . TYR A 1 81 ? -8.123 1.014 15.932 1.00 93.94 81 TYR A CA 1
ATOM 666 C C . TYR A 1 81 ? -7.983 -0.234 16.825 1.00 93.94 81 TYR A C 1
ATOM 668 O O . TYR A 1 81 ? -6.923 -0.859 16.815 1.00 93.94 81 TYR A O 1
ATOM 676 N N . SER A 1 82 ? -9.006 -0.595 17.613 1.00 92.69 82 SER A N 1
ATOM 677 C CA . SER A 1 82 ? -8.990 -1.832 18.413 1.00 92.69 82 SER A CA 1
ATOM 678 C C . SER A 1 82 ? -9.315 -3.073 17.575 1.00 92.69 82 SER A C 1
ATOM 680 O O . SER A 1 82 ? -8.977 -4.195 17.956 1.00 92.69 82 SER A O 1
ATOM 682 N N . LYS A 1 83 ? -9.943 -2.873 16.413 1.00 94.69 83 LYS A N 1
ATOM 683 C CA . LYS A 1 83 ? -10.306 -3.926 15.465 1.00 94.69 83 LYS A CA 1
ATOM 684 C C . LYS A 1 83 ? -9.381 -3.917 14.259 1.00 94.69 83 LYS A C 1
ATOM 686 O O . LYS A 1 83 ? -8.671 -2.953 13.988 1.00 94.69 83 LYS A O 1
ATOM 691 N N . ARG A 1 84 ? -9.418 -5.011 13.494 1.00 96.06 84 ARG A N 1
ATOM 692 C CA . ARG A 1 84 ? -8.723 -5.092 12.209 1.00 96.06 84 ARG A CA 1
ATOM 693 C C . ARG A 1 84 ? -9.258 -4.022 11.262 1.00 96.06 84 ARG A C 1
ATOM 695 O O . ARG A 1 84 ? -10.466 -3.983 11.028 1.00 96.06 84 ARG A O 1
ATOM 702 N N . PHE A 1 85 ? -8.374 -3.242 10.649 1.00 97.00 85 PHE A N 1
ATOM 703 C CA . PHE A 1 85 ? -8.769 -2.186 9.721 1.00 97.00 85 PHE A CA 1
ATOM 704 C C . PHE A 1 85 ? -7.999 -2.201 8.398 1.00 97.00 85 PHE A C 1
ATOM 706 O O . PHE A 1 85 ? -6.913 -2.766 8.254 1.00 97.00 85 PHE A O 1
ATOM 713 N N . THR A 1 86 ? -8.583 -1.559 7.399 1.00 97.81 86 THR A N 1
ATOM 714 C CA . THR A 1 86 ? -7.936 -1.161 6.152 1.00 97.81 86 THR A CA 1
ATOM 715 C C . THR A 1 86 ? -8.439 0.230 5.812 1.00 97.81 86 THR A C 1
ATOM 717 O O . THR A 1 86 ? -9.628 0.417 5.560 1.00 97.81 86 THR A O 1
ATOM 720 N N . ILE A 1 87 ? -7.539 1.204 5.860 1.00 97.12 87 ILE A N 1
ATOM 721 C CA . ILE A 1 87 ? -7.839 2.606 5.591 1.00 97.12 87 ILE A CA 1
ATOM 722 C C . ILE A 1 87 ? -7.244 2.959 4.234 1.00 97.12 87 ILE A C 1
ATOM 724 O O . ILE A 1 87 ? -6.044 2.781 4.026 1.00 97.12 87 ILE A O 1
ATOM 728 N N . TYR A 1 88 ? -8.078 3.473 3.339 1.00 96.88 88 TYR A N 1
ATOM 729 C CA . TYR A 1 88 ? -7.670 4.021 2.052 1.00 96.88 88 TYR A CA 1
ATOM 730 C C . TYR A 1 88 ? -7.834 5.536 2.096 1.00 96.88 88 TYR A C 1
ATOM 732 O O . TYR A 1 88 ? -8.937 6.014 2.359 1.00 96.88 88 TYR A O 1
ATOM 740 N N . ILE A 1 89 ? -6.767 6.277 1.823 1.00 95.19 89 ILE A N 1
ATOM 741 C CA . ILE A 1 89 ? -6.815 7.713 1.554 1.00 95.19 89 ILE A CA 1
ATOM 742 C C . ILE A 1 89 ? -6.696 7.892 0.047 1.00 95.19 89 ILE A C 1
ATOM 744 O O . ILE A 1 89 ? -5.667 7.569 -0.541 1.00 95.19 89 ILE A O 1
ATOM 748 N N . CYS A 1 90 ? -7.755 8.395 -0.575 1.00 94.06 90 CYS A N 1
ATOM 749 C CA . CYS A 1 90 ? -7.768 8.690 -1.996 1.00 94.06 90 CYS A CA 1
ATOM 750 C C . CYS A 1 90 ? -7.050 10.009 -2.287 1.00 94.06 90 CYS A C 1
ATOM 752 O O . CYS A 1 90 ? -7.535 11.071 -1.895 1.00 94.06 90 CYS A O 1
ATOM 754 N N . CYS A 1 91 ? -6.013 9.953 -3.118 1.00 91.94 91 CYS A N 1
ATOM 755 C CA . CYS A 1 91 ? -5.344 11.133 -3.661 1.00 91.94 91 CYS A CA 1
ATOM 756 C C . CYS A 1 91 ? -5.616 11.298 -5.167 1.00 91.94 91 CYS A C 1
ATOM 758 O O . CYS A 1 91 ? -5.780 10.320 -5.903 1.00 91.94 91 CYS A O 1
ATOM 760 N N . ASP A 1 92 ? -5.669 12.550 -5.635 1.00 90.44 92 ASP A N 1
ATOM 761 C CA . ASP A 1 92 ? -5.751 12.878 -7.066 1.00 90.44 92 ASP A CA 1
ATOM 762 C C . ASP A 1 92 ? -4.379 13.389 -7.537 1.00 90.44 92 ASP A C 1
ATOM 764 O O . ASP A 1 92 ? -3.924 14.424 -7.042 1.00 90.44 92 ASP A O 1
ATOM 768 N N . PRO A 1 93 ? -3.707 12.708 -8.484 1.00 86.44 93 PRO A N 1
ATOM 769 C CA . PRO A 1 93 ? -2.374 13.103 -8.944 1.00 86.44 93 PRO A CA 1
ATOM 770 C C . PRO A 1 93 ? -2.360 14.438 -9.704 1.00 86.44 93 PRO A C 1
ATOM 772 O O . PRO A 1 93 ? -1.292 14.980 -9.973 1.00 86.44 93 PRO A O 1
ATOM 775 N N . ARG A 1 94 ? -3.526 14.981 -10.081 1.00 88.19 94 ARG A N 1
ATOM 776 C CA . ARG A 1 94 ? -3.646 16.239 -10.838 1.00 88.19 94 ARG A CA 1
ATOM 777 C C . ARG A 1 94 ? -3.708 17.479 -9.947 1.00 88.19 94 ARG A C 1
ATOM 779 O O . ARG A 1 94 ? -3.866 18.579 -10.472 1.00 88.19 94 ARG A O 1
ATOM 786 N N . ARG A 1 95 ? -3.632 17.326 -8.623 1.00 88.12 95 ARG A N 1
ATOM 787 C CA . ARG A 1 95 ? -3.644 18.448 -7.676 1.00 88.12 95 ARG A CA 1
ATOM 788 C C . ARG A 1 95 ? -2.723 18.208 -6.493 1.00 88.12 95 ARG A C 1
ATOM 790 O O . ARG A 1 95 ? -2.263 17.099 -6.242 1.00 88.12 95 ARG A O 1
ATOM 797 N N . GLU A 1 96 ? -2.549 19.263 -5.716 1.00 86.19 96 GLU A N 1
ATOM 798 C CA . GLU A 1 96 ? -1.907 19.199 -4.414 1.00 86.19 96 GLU A CA 1
ATOM 799 C C . GLU A 1 96 ? -2.875 18.584 -3.384 1.00 86.19 96 GLU A C 1
ATOM 801 O O . GLU A 1 96 ? -4.025 19.013 -3.235 1.00 86.19 96 GLU A O 1
ATOM 806 N N . ASN A 1 97 ? -2.439 17.526 -2.702 1.00 89.44 97 ASN A N 1
ATOM 807 C CA . ASN A 1 97 ? -3.271 16.707 -1.809 1.00 89.44 97 ASN A CA 1
ATOM 808 C C . ASN A 1 97 ? -3.108 17.134 -0.337 1.00 89.44 97 ASN A C 1
ATOM 810 O O . ASN A 1 97 ? -2.925 16.301 0.543 1.00 89.44 97 ASN A O 1
ATOM 814 N N . ILE A 1 98 ? -3.107 18.445 -0.064 1.00 89.50 98 ILE A N 1
ATOM 815 C CA . ILE A 1 98 ? -2.732 19.006 1.248 1.00 89.50 98 ILE A CA 1
ATOM 816 C C . ILE A 1 98 ? -3.560 18.408 2.394 1.00 89.50 98 ILE A C 1
ATOM 818 O O . ILE A 1 98 ? -3.000 18.010 3.415 1.00 89.50 98 ILE A O 1
ATOM 822 N N . ASP A 1 99 ? -4.884 18.346 2.252 1.00 88.56 99 ASP A N 1
ATOM 823 C CA . ASP A 1 99 ? -5.753 17.870 3.332 1.00 88.56 99 ASP A CA 1
ATOM 824 C C . ASP A 1 99 ? -5.678 16.351 3.503 1.00 88.56 99 ASP A C 1
ATOM 826 O O . ASP A 1 99 ? -5.619 15.863 4.632 1.00 88.56 99 ASP A O 1
ATOM 830 N N . GLU A 1 100 ? -5.556 15.603 2.405 1.00 90.94 100 GLU A N 1
ATOM 831 C CA . GLU A 1 100 ? -5.285 14.166 2.450 1.00 90.94 100 GLU A CA 1
ATOM 832 C C . GLU A 1 100 ? -3.960 13.862 3.157 1.00 90.94 100 GLU A C 1
ATOM 834 O O . GLU A 1 100 ? -3.893 12.917 3.941 1.00 90.94 100 GLU A O 1
ATOM 839 N N . ILE A 1 101 ? -2.924 14.680 2.934 1.00 91.44 101 ILE A N 1
ATOM 840 C CA . ILE A 1 101 ? -1.631 14.522 3.607 1.00 91.44 101 ILE A CA 1
ATOM 841 C C . ILE A 1 101 ? -1.715 14.862 5.095 1.00 91.44 101 ILE A C 1
ATOM 843 O O . ILE A 1 101 ? -1.176 14.112 5.906 1.00 91.44 101 ILE A O 1
ATOM 847 N N . LYS A 1 102 ? -2.465 15.895 5.499 1.00 90.19 102 LYS A N 1
ATOM 848 C CA . LYS A 1 102 ? -2.717 16.155 6.932 1.00 90.19 102 LYS A CA 1
ATOM 849 C C . LYS A 1 102 ? -3.418 14.975 7.606 1.00 90.19 102 LYS A C 1
ATOM 851 O O . LYS A 1 102 ? -3.067 14.595 8.725 1.00 90.19 102 LYS A O 1
ATOM 856 N N . VAL A 1 103 ? -4.416 14.392 6.939 1.00 90.88 103 VAL A N 1
ATOM 857 C CA . VAL A 1 103 ? -5.088 13.183 7.430 1.00 90.88 103 VAL A CA 1
ATOM 858 C C . VAL A 1 103 ? -4.101 12.023 7.492 1.00 90.88 103 VAL A C 1
ATOM 860 O O . VAL A 1 103 ? -4.080 11.292 8.484 1.00 90.88 103 VAL A O 1
ATOM 863 N N . PHE A 1 104 ? -3.253 11.886 6.472 1.00 91.75 104 PHE A N 1
ATOM 864 C CA . PHE A 1 104 ? -2.255 10.836 6.417 1.00 91.75 104 PHE A CA 1
ATOM 865 C C . PHE A 1 104 ? -1.298 10.894 7.615 1.00 91.75 104 PHE A C 1
ATOM 867 O O . PHE A 1 104 ? -1.143 9.904 8.332 1.00 91.75 104 PHE A O 1
ATOM 874 N N . GLU A 1 105 ? -0.738 12.071 7.890 1.00 91.19 105 GLU A N 1
ATOM 875 C CA . GLU A 1 105 ? 0.160 12.318 9.022 1.00 91.19 105 GLU A CA 1
ATOM 876 C C . GLU A 1 105 ? -0.533 12.065 10.372 1.00 91.19 105 GLU A C 1
ATOM 878 O O . GLU A 1 105 ? 0.039 11.423 11.258 1.00 91.19 105 GLU A O 1
ATOM 883 N N . LYS A 1 106 ? -1.797 12.495 10.532 1.00 90.62 106 LYS A N 1
ATOM 884 C CA . LYS A 1 106 ? -2.587 12.253 11.757 1.00 90.62 106 LYS A CA 1
ATOM 885 C C . LYS A 1 106 ? -2.784 10.758 12.025 1.00 90.62 106 LYS A C 1
ATOM 887 O O . LYS A 1 106 ? -2.618 10.303 13.163 1.00 90.62 106 LYS A O 1
ATOM 892 N N . ILE A 1 107 ? -3.153 9.990 10.999 1.00 91.69 107 ILE A N 1
ATOM 893 C CA . ILE A 1 107 ? -3.355 8.540 11.123 1.00 91.69 107 ILE A CA 1
ATOM 894 C C . ILE A 1 107 ? -2.026 7.849 11.415 1.00 91.69 107 ILE A C 1
ATOM 896 O O . ILE A 1 107 ? -1.966 7.006 12.313 1.00 91.69 107 ILE A O 1
ATOM 900 N N . LEU A 1 108 ? -0.956 8.240 10.721 1.00 90.62 108 LEU A N 1
ATOM 901 C CA . LEU A 1 108 ? 0.368 7.672 10.936 1.00 90.62 108 LEU A CA 1
ATOM 902 C C . LEU A 1 108 ? 0.841 7.872 12.381 1.00 90.62 108 LEU A C 1
ATOM 904 O O . LEU A 1 108 ? 1.222 6.906 13.042 1.00 90.62 108 LEU A O 1
ATOM 908 N N . LYS A 1 109 ? 0.711 9.096 12.906 1.00 90.00 109 LYS A N 1
ATOM 909 C CA . LYS A 1 109 ? 1.005 9.407 14.309 1.00 90.00 109 LYS A CA 1
ATOM 910 C C . LYS A 1 109 ? 0.180 8.550 15.270 1.00 90.00 109 LYS A C 1
ATOM 912 O O . LYS A 1 109 ? 0.715 8.003 16.227 1.00 90.00 109 LYS A O 1
ATOM 917 N N . THR A 1 110 ? -1.111 8.373 14.987 1.00 90.56 110 THR A N 1
ATOM 918 C CA . THR A 1 110 ? -2.001 7.540 15.813 1.00 90.56 110 THR A CA 1
ATOM 919 C C . THR A 1 110 ? -1.555 6.075 15.847 1.00 90.56 110 THR A C 1
ATOM 921 O O . THR A 1 110 ? -1.577 5.449 16.909 1.00 90.56 110 THR A O 1
ATOM 924 N N . ILE A 1 111 ? -1.151 5.522 14.699 1.00 90.75 111 ILE A N 1
ATOM 925 C CA . ILE A 1 111 ? -0.621 4.156 14.581 1.00 90.75 111 ILE A CA 1
ATOM 926 C C . ILE A 1 111 ? 0.661 4.009 15.405 1.00 90.75 111 ILE A C 1
ATOM 928 O O . ILE A 1 111 ? 0.793 3.033 16.150 1.00 90.75 111 ILE A O 1
ATOM 932 N N . ASP A 1 112 ? 1.567 4.982 15.311 1.00 88.81 112 ASP A N 1
ATOM 933 C CA . ASP A 1 112 ? 2.840 4.977 16.029 1.00 88.81 112 ASP A CA 1
ATOM 934 C C . ASP A 1 112 ? 2.656 5.096 17.548 1.00 88.81 112 ASP A C 1
ATOM 936 O O . ASP A 1 112 ? 3.187 4.265 18.295 1.00 88.81 112 ASP A O 1
ATOM 940 N N . ASP A 1 113 ? 1.856 6.062 18.005 1.00 90.06 113 ASP A N 1
ATOM 941 C CA . ASP A 1 113 ? 1.583 6.308 19.427 1.00 90.06 113 ASP A CA 1
ATOM 942 C C . ASP A 1 113 ? 0.940 5.079 20.088 1.00 90.06 113 ASP A C 1
ATOM 944 O O . ASP A 1 113 ? 1.315 4.675 21.192 1.00 90.06 113 ASP A O 1
ATOM 948 N N . LYS A 1 114 ? 0.016 4.421 19.376 1.00 91.06 114 LYS A N 1
ATOM 949 C CA . LYS A 1 114 ? -0.647 3.188 19.830 1.00 91.06 114 LYS A CA 1
ATOM 950 C C . LYS A 1 114 ? 0.166 1.917 19.557 1.00 91.06 114 LYS A C 1
ATOM 952 O O . LYS A 1 114 ? -0.276 0.832 19.933 1.00 91.06 114 LYS A O 1
ATOM 957 N N . ARG A 1 115 ? 1.337 2.022 18.914 1.00 90.81 115 ARG A N 1
ATOM 958 C CA . ARG A 1 115 ? 2.207 0.896 18.516 1.00 90.81 115 ARG A CA 1
ATOM 959 C C . ARG A 1 115 ? 1.481 -0.183 17.706 1.00 90.81 115 ARG A C 1
ATOM 961 O O . ARG A 1 115 ? 1.735 -1.379 17.864 1.00 90.81 115 ARG A O 1
ATOM 968 N N . ILE A 1 116 ? 0.567 0.233 16.839 1.00 91.06 116 ILE A N 1
ATOM 969 C CA . ILE A 1 116 ? -0.236 -0.682 16.031 1.00 91.06 116 ILE A CA 1
ATOM 970 C C . ILE A 1 116 ? 0.641 -1.276 14.931 1.00 91.06 116 ILE A C 1
AT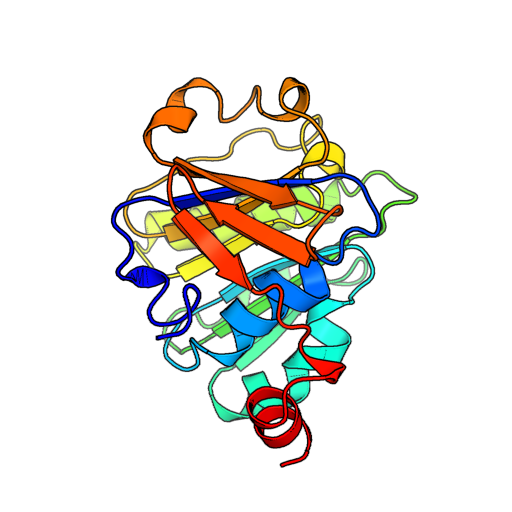OM 972 O O . ILE A 1 116 ? 1.280 -0.554 14.169 1.00 91.06 116 ILE A O 1
ATOM 976 N N . LYS A 1 117 ? 0.632 -2.607 14.806 1.00 92.31 117 LYS A N 1
ATOM 977 C CA . LYS A 1 117 ? 1.239 -3.277 13.652 1.00 92.31 117 LYS A CA 1
ATOM 978 C C . LYS A 1 117 ? 0.383 -3.030 12.416 1.00 92.31 117 LYS A C 1
ATOM 980 O O . LYS A 1 117 ? -0.782 -3.437 12.378 1.00 92.31 117 LYS A O 1
ATOM 985 N N . CYS A 1 118 ? 0.964 -2.367 11.426 1.00 93.06 118 CYS A N 1
ATOM 986 C CA . CYS A 1 118 ? 0.301 -1.963 10.194 1.00 93.06 118 CYS A CA 1
ATOM 987 C C . CYS A 1 118 ? 1.261 -2.108 9.011 1.00 93.06 118 CYS A C 1
ATOM 989 O O . CYS A 1 118 ? 2.478 -2.030 9.185 1.00 93.06 118 CYS A O 1
ATOM 991 N N . ILE A 1 119 ? 0.701 -2.318 7.823 1.00 96.12 119 ILE A N 1
ATOM 992 C CA . ILE A 1 119 ? 1.412 -2.145 6.561 1.00 96.12 119 ILE A CA 1
ATOM 993 C C . ILE A 1 119 ? 0.940 -0.821 5.961 1.00 96.12 119 ILE A C 1
ATOM 995 O O . ILE A 1 119 ? -0.238 -0.673 5.625 1.00 96.12 119 ILE A O 1
ATOM 999 N N . THR A 1 120 ? 1.863 0.128 5.833 1.00 96.06 120 THR A N 1
ATOM 1000 C CA . THR A 1 120 ? 1.635 1.412 5.175 1.00 96.06 120 THR A CA 1
ATOM 1001 C C . THR A 1 120 ? 2.098 1.341 3.727 1.00 96.06 120 THR A C 1
ATOM 1003 O O . THR A 1 120 ? 3.275 1.099 3.458 1.00 96.06 120 THR A O 1
ATOM 1006 N N . LEU A 1 121 ? 1.168 1.536 2.797 1.00 96.75 121 LEU A N 1
ATOM 1007 C CA . LEU A 1 121 ? 1.437 1.591 1.366 1.00 96.75 121 LEU A CA 1
ATOM 1008 C C . LEU A 1 121 ? 1.386 3.043 0.907 1.00 96.75 121 LEU A C 1
ATOM 1010 O O . LEU A 1 121 ? 0.390 3.723 1.151 1.00 96.75 121 LEU A O 1
ATOM 1014 N N . ILE A 1 122 ? 2.440 3.497 0.237 1.00 94.50 122 ILE A N 1
ATOM 1015 C CA . ILE A 1 122 ? 2.472 4.813 -0.397 1.00 94.50 122 ILE A CA 1
ATOM 1016 C C . ILE A 1 122 ? 2.795 4.613 -1.866 1.00 94.50 122 ILE A C 1
ATOM 1018 O O . ILE A 1 122 ? 3.920 4.258 -2.225 1.00 94.50 122 ILE A O 1
ATOM 1022 N N . GLU A 1 123 ? 1.786 4.811 -2.702 1.00 89.81 123 GLU A N 1
ATOM 1023 C CA . GLU A 1 123 ? 1.955 4.834 -4.143 1.00 89.81 123 GLU A CA 1
ATOM 1024 C C . GLU A 1 123 ? 2.431 6.212 -4.597 1.00 89.81 123 GLU A C 1
ATOM 1026 O O . GLU A 1 123 ? 1.964 7.220 -4.076 1.00 89.81 123 GLU A O 1
ATOM 1031 N N . HIS A 1 124 ? 3.350 6.253 -5.564 1.00 88.12 124 HIS A N 1
ATOM 1032 C CA . HIS A 1 124 ? 3.797 7.496 -6.193 1.00 88.12 124 HIS A CA 1
ATOM 1033 C C . HIS A 1 124 ? 4.266 8.552 -5.181 1.00 88.12 124 HIS A C 1
ATOM 1035 O O . HIS A 1 124 ? 3.746 9.669 -5.122 1.00 88.12 124 HIS A O 1
ATOM 1041 N N . TYR A 1 125 ? 5.264 8.195 -4.370 1.00 91.38 125 TYR A N 1
ATOM 1042 C CA . TYR A 1 125 ? 5.812 9.046 -3.313 1.00 91.38 125 TYR A CA 1
ATOM 1043 C C . TYR A 1 125 ? 6.204 10.448 -3.800 1.00 91.38 125 TYR A C 1
ATOM 1045 O O . TYR A 1 125 ? 6.066 11.427 -3.068 1.00 91.38 125 TYR A O 1
ATOM 1053 N N . GLU A 1 126 ? 6.628 10.571 -5.057 1.00 89.75 126 GLU A N 1
ATOM 1054 C CA . GLU A 1 126 ? 6.913 11.849 -5.708 1.00 89.75 126 GLU A CA 1
ATOM 1055 C C . GLU A 1 126 ? 5.768 12.871 -5.619 1.00 89.75 126 GLU A C 1
ATOM 1057 O O . GLU A 1 126 ? 6.024 14.071 -5.560 1.00 89.75 126 GLU A O 1
ATOM 1062 N N . HIS A 1 127 ? 4.510 12.426 -5.557 1.00 89.19 127 HIS A N 1
ATOM 1063 C CA . HIS A 1 127 ? 3.350 13.317 -5.481 1.00 89.19 127 HIS A CA 1
ATOM 1064 C C . HIS A 1 127 ? 3.149 13.946 -4.104 1.00 89.19 127 HIS A C 1
ATOM 1066 O O . HIS A 1 127 ? 2.352 14.875 -3.966 1.00 89.19 127 HIS A O 1
ATOM 1072 N N . ILE A 1 128 ? 3.851 13.446 -3.087 1.00 89.31 128 ILE A N 1
ATOM 1073 C CA . ILE A 1 128 ? 3.688 13.891 -1.701 1.00 89.31 128 ILE A CA 1
ATOM 1074 C C . ILE A 1 128 ? 5.000 14.366 -1.085 1.00 89.31 128 ILE A C 1
ATOM 1076 O O . ILE A 1 128 ? 4.976 15.039 -0.059 1.00 89.31 128 ILE A O 1
ATOM 1080 N N . ALA A 1 129 ? 6.135 14.053 -1.715 1.00 87.50 129 ALA A N 1
ATOM 1081 C CA . ALA A 1 129 ? 7.473 14.300 -1.188 1.00 87.50 129 ALA A CA 1
ATOM 1082 C C . ALA A 1 129 ? 7.724 15.757 -0.767 1.00 87.50 129 ALA A C 1
ATOM 1084 O O . ALA A 1 129 ? 8.476 15.990 0.170 1.00 87.50 129 ALA A O 1
ATOM 1085 N N . ASN A 1 130 ? 7.078 16.732 -1.413 1.00 85.31 130 ASN A N 1
ATOM 1086 C CA . ASN A 1 130 ? 7.254 18.154 -1.095 1.00 85.31 130 ASN A CA 1
ATOM 1087 C C . ASN A 1 130 ? 6.267 18.694 -0.047 1.00 85.31 130 ASN A C 1
ATOM 1089 O O . ASN A 1 130 ? 6.448 19.809 0.436 1.00 85.31 130 ASN A O 1
ATOM 1093 N N . ILE A 1 131 ? 5.210 17.943 0.275 1.00 87.88 131 ILE A N 1
ATOM 1094 C CA . ILE A 1 131 ? 4.126 18.394 1.164 1.00 87.88 131 ILE A CA 1
ATOM 1095 C C . ILE A 1 131 ? 4.048 17.601 2.467 1.00 87.88 131 ILE A C 1
ATOM 1097 O O . ILE A 1 131 ? 3.538 18.125 3.457 1.00 87.88 131 ILE A O 1
ATOM 1101 N N . VAL A 1 132 ? 4.563 16.370 2.488 1.00 87.75 132 VAL A N 1
ATOM 1102 C CA . VAL A 1 132 ? 4.757 15.609 3.726 1.00 87.75 132 VAL A CA 1
ATOM 1103 C C . VAL A 1 132 ? 5.797 16.334 4.571 1.00 87.75 132 VAL A C 1
ATOM 1105 O O . VAL A 1 132 ? 6.878 16.669 4.095 1.00 87.75 132 VAL A O 1
ATOM 1108 N N . ARG A 1 133 ? 5.467 16.600 5.831 1.00 82.38 133 ARG A N 1
ATOM 1109 C CA . ARG A 1 133 ? 6.343 17.316 6.764 1.00 82.38 133 ARG A CA 1
ATOM 1110 C C . ARG A 1 133 ? 7.167 16.349 7.588 1.00 82.38 133 ARG A C 1
ATOM 1112 O O . ARG A 1 133 ? 8.353 16.576 7.804 1.00 82.38 133 ARG A O 1
ATOM 1119 N N . GLU A 1 134 ? 6.535 15.269 8.033 1.00 77.75 134 GLU A N 1
ATOM 1120 C CA . GLU A 1 134 ? 7.175 14.248 8.852 1.00 77.75 134 GLU A CA 1
ATOM 1121 C C . GLU A 1 134 ? 6.731 12.856 8.404 1.00 77.75 134 GLU A C 1
ATOM 1123 O O . GLU A 1 134 ? 5.545 12.526 8.407 1.00 77.75 134 GLU A O 1
ATOM 1128 N N . LEU A 1 135 ? 7.704 12.008 8.065 1.00 84.06 135 LEU A N 1
ATOM 1129 C CA . LEU A 1 135 ? 7.475 10.586 7.840 1.00 84.06 135 LEU A CA 1
ATOM 1130 C C . LEU A 1 135 ? 8.448 9.782 8.691 1.00 84.06 135 LEU A C 1
ATOM 1132 O O . LEU A 1 135 ? 9.602 9.576 8.323 1.00 84.06 135 LEU A O 1
ATOM 1136 N N . LYS A 1 136 ? 7.982 9.326 9.854 1.00 80.56 136 LYS A N 1
ATOM 1137 C CA . LYS A 1 136 ? 8.805 8.525 10.753 1.00 80.56 136 LYS A CA 1
ATOM 1138 C C . LYS A 1 136 ? 8.750 7.057 10.352 1.00 80.56 136 LYS A C 1
ATOM 1140 O O . LYS A 1 136 ? 7.719 6.398 10.479 1.00 80.56 136 LYS A O 1
ATOM 1145 N N . ILE A 1 137 ? 9.890 6.509 9.945 1.00 83.25 137 ILE A N 1
ATOM 1146 C CA . ILE A 1 137 ? 10.013 5.077 9.676 1.00 83.25 137 ILE A CA 1
ATOM 1147 C C . ILE A 1 137 ? 10.279 4.346 11.000 1.00 83.25 137 ILE A C 1
ATOM 1149 O O . ILE A 1 137 ? 11.423 4.100 11.408 1.00 83.25 137 ILE A O 1
ATOM 1153 N N . GLY A 1 138 ? 9.188 4.072 11.721 1.00 71.50 138 GLY A N 1
ATOM 1154 C CA . GLY A 1 138 ? 9.178 3.339 12.987 1.00 71.50 138 GLY A CA 1
ATOM 1155 C C . GLY A 1 138 ? 9.338 1.820 12.831 1.00 71.50 138 GLY A C 1
ATOM 1156 O O . GLY A 1 138 ? 9.261 1.268 11.739 1.00 71.50 138 GLY A O 1
ATOM 1157 N N . ASN A 1 139 ? 9.537 1.117 13.952 1.00 69.00 139 ASN A N 1
ATOM 1158 C CA . ASN A 1 139 ? 9.773 -0.336 13.951 1.00 69.00 139 ASN A CA 1
ATOM 1159 C C . ASN A 1 139 ? 8.487 -1.185 13.900 1.00 69.00 139 ASN A C 1
ATOM 1161 O O . ASN A 1 139 ? 8.546 -2.357 13.531 1.00 69.00 139 ASN A O 1
ATOM 1165 N N . ASN A 1 140 ? 7.339 -0.627 14.305 1.00 76.94 140 ASN A N 1
ATOM 1166 C CA . ASN A 1 140 ? 6.072 -1.366 14.414 1.00 76.94 140 ASN A CA 1
ATOM 1167 C C . ASN A 1 140 ? 5.245 -1.339 13.121 1.00 76.94 140 ASN A C 1
ATOM 1169 O O . ASN A 1 140 ? 4.411 -2.217 12.911 1.00 76.94 140 ASN A O 1
ATOM 1173 N N . ASN A 1 141 ? 5.483 -0.343 12.270 1.00 87.44 141 ASN A N 1
ATOM 1174 C CA . ASN A 1 141 ? 4.788 -0.126 11.011 1.00 87.44 141 ASN A CA 1
ATOM 1175 C C . ASN A 1 141 ? 5.725 -0.488 9.852 1.00 87.44 141 ASN A C 1
ATOM 1177 O O . ASN A 1 141 ? 6.881 -0.062 9.838 1.00 87.44 141 ASN A O 1
ATOM 1181 N N . LYS A 1 142 ? 5.248 -1.300 8.906 1.00 92.88 142 LYS A N 1
ATOM 1182 C CA . LYS A 1 142 ? 6.015 -1.690 7.721 1.00 92.88 142 LYS A CA 1
ATOM 1183 C C . LYS A 1 142 ? 5.610 -0.851 6.531 1.00 92.88 142 LYS A C 1
ATOM 1185 O O . LYS A 1 142 ? 4.443 -0.818 6.165 1.00 92.88 142 LYS A O 1
ATOM 1190 N N . PHE A 1 143 ? 6.590 -0.235 5.893 1.00 95.00 143 PHE A N 1
ATOM 1191 C CA . PHE A 1 143 ? 6.373 0.608 4.732 1.00 95.00 143 PHE A CA 1
ATOM 1192 C C . PHE A 1 143 ? 6.647 -0.159 3.442 1.00 95.00 143 PHE A C 1
ATOM 1194 O O . PHE A 1 143 ? 7.651 -0.866 3.324 1.00 95.00 143 PHE A O 1
ATOM 1201 N N . LEU A 1 144 ? 5.758 0.020 2.472 1.00 95.94 144 LEU A N 1
ATOM 1202 C CA . LEU A 1 144 ? 6.006 -0.242 1.064 1.00 95.94 144 LEU A CA 1
ATOM 1203 C C . LEU A 1 144 ? 5.750 1.055 0.301 1.00 95.94 144 LEU A C 1
ATOM 1205 O O . LEU A 1 144 ? 4.613 1.505 0.176 1.00 95.94 144 LEU A O 1
ATOM 1209 N N . ILE A 1 145 ? 6.832 1.650 -0.181 1.00 95.00 145 ILE A N 1
ATOM 1210 C CA . ILE A 1 145 ? 6.825 2.930 -0.884 1.00 95.00 145 ILE A CA 1
ATOM 1211 C C . ILE A 1 145 ? 7.205 2.668 -2.336 1.00 95.00 145 ILE A C 1
ATOM 1213 O O . ILE A 1 145 ? 8.181 1.960 -2.589 1.00 95.00 145 ILE A O 1
ATOM 1217 N N . SER A 1 146 ? 6.461 3.231 -3.287 1.00 94.06 146 SER A N 1
ATOM 1218 C CA . SER A 1 146 ? 6.914 3.335 -4.675 1.00 94.06 146 SER A CA 1
ATOM 1219 C C . SER A 1 146 ? 7.273 4.774 -5.027 1.00 94.06 146 SER A C 1
ATOM 1221 O O . SER A 1 146 ? 6.594 5.706 -4.610 1.00 94.06 146 SER A O 1
ATOM 1223 N N . THR A 1 147 ? 8.351 4.956 -5.785 1.00 93.00 147 THR A N 1
ATOM 1224 C CA . THR A 1 147 ? 8.777 6.256 -6.323 1.00 93.00 147 THR A CA 1
ATOM 1225 C C . THR A 1 147 ? 9.316 6.083 -7.738 1.00 93.00 147 THR A C 1
ATOM 1227 O O . THR A 1 147 ? 9.848 5.024 -8.084 1.00 93.00 147 THR A O 1
ATOM 1230 N N . GLN A 1 148 ? 9.229 7.128 -8.556 1.00 88.38 148 GLN A N 1
ATOM 1231 C CA . GLN A 1 148 ? 9.889 7.144 -9.866 1.00 88.38 148 GLN A CA 1
ATOM 1232 C C . GLN A 1 148 ? 11.398 7.397 -9.781 1.00 88.38 148 GLN A C 1
ATOM 1234 O O . GLN A 1 148 ? 12.159 6.844 -10.575 1.00 88.38 148 GLN A O 1
ATOM 1239 N N . GLU A 1 149 ? 11.837 8.218 -8.827 1.00 79.06 149 GLU A N 1
ATOM 1240 C CA . GLU A 1 149 ? 13.219 8.696 -8.736 1.00 79.06 149 GLU A CA 1
ATOM 1241 C C . GLU A 1 149 ? 13.694 8.792 -7.282 1.00 79.06 149 GLU A C 1
ATOM 1243 O O . GLU A 1 149 ? 12.908 9.037 -6.362 1.00 79.06 149 GLU A O 1
ATOM 1248 N N . ASN A 1 150 ? 15.008 8.642 -7.083 1.00 73.06 150 ASN A N 1
ATOM 1249 C CA . ASN A 1 150 ? 15.644 8.737 -5.764 1.00 73.06 150 ASN A CA 1
ATOM 1250 C C . ASN A 1 150 ? 15.580 10.148 -5.169 1.00 73.06 150 ASN A C 1
ATOM 1252 O O . ASN A 1 150 ? 15.555 10.286 -3.950 1.00 73.06 150 ASN A O 1
ATOM 1256 N N . GLY A 1 151 ? 15.545 11.185 -6.015 1.00 72.88 151 GLY A N 1
ATOM 1257 C CA . GLY A 1 151 ? 15.545 12.584 -5.573 1.00 72.88 151 GLY A CA 1
ATOM 1258 C C . GLY A 1 151 ? 14.351 12.948 -4.687 1.00 72.88 151 GLY A C 1
ATOM 1259 O O . GLY A 1 151 ? 14.448 13.858 -3.873 1.00 72.88 151 GLY A O 1
ATOM 1260 N N . ASN A 1 152 ? 13.258 12.188 -4.773 1.00 79.12 152 ASN A N 1
ATOM 1261 C CA . ASN A 1 152 ? 12.054 12.426 -3.981 1.00 79.12 152 ASN A CA 1
ATOM 1262 C C . ASN A 1 152 ? 12.172 11.930 -2.533 1.00 79.12 152 ASN A C 1
ATOM 1264 O O . ASN A 1 152 ? 11.282 12.191 -1.738 1.00 79.12 152 ASN A O 1
ATOM 1268 N N . LEU A 1 153 ? 13.234 11.205 -2.168 1.00 82.88 153 LEU A N 1
ATOM 1269 C CA . LEU A 1 153 ? 13.332 10.482 -0.893 1.00 82.88 153 LEU A CA 1
ATOM 1270 C C . LEU A 1 153 ? 13.969 11.290 0.245 1.00 82.88 153 LEU A C 1
ATOM 1272 O O . LEU A 1 153 ? 14.297 10.717 1.280 1.00 82.88 153 LEU A O 1
ATOM 1276 N N . GLU A 1 154 ? 14.128 12.604 0.084 1.00 85.06 154 GLU A N 1
ATOM 1277 C CA . GLU A 1 154 ? 14.848 13.467 1.030 1.00 85.06 154 GLU A CA 1
ATOM 1278 C C . GLU A 1 154 ? 14.326 13.346 2.474 1.00 85.06 154 GLU A C 1
ATOM 1280 O O . GLU A 1 154 ? 15.112 13.217 3.412 1.00 85.06 154 GLU A O 1
ATOM 1285 N N . ILE A 1 155 ? 13.002 13.283 2.655 1.00 84.06 155 ILE A N 1
ATOM 1286 C CA . ILE A 1 155 ? 12.356 13.135 3.974 1.00 84.06 155 ILE A CA 1
ATOM 1287 C C . ILE A 1 155 ? 12.768 11.834 4.678 1.00 84.06 155 ILE A C 1
ATOM 1289 O O . ILE A 1 155 ? 12.904 11.814 5.898 1.00 84.06 155 ILE A O 1
ATOM 1293 N N . ILE A 1 156 ? 12.995 10.755 3.923 1.00 85.75 156 ILE A N 1
ATOM 1294 C CA . ILE A 1 156 ? 13.380 9.446 4.468 1.00 85.75 156 ILE A CA 1
ATOM 1295 C C . ILE A 1 156 ? 14.850 9.104 4.224 1.00 85.75 156 ILE A C 1
ATOM 1297 O O . ILE A 1 156 ? 15.251 7.963 4.444 1.00 85.75 156 ILE A O 1
ATOM 1301 N N . LYS A 1 157 ? 15.676 10.062 3.783 1.00 87.75 157 LYS A N 1
ATOM 1302 C CA . LYS A 1 157 ? 17.065 9.801 3.369 1.00 87.75 157 LYS A CA 1
ATOM 1303 C C . LYS A 1 157 ? 17.900 9.145 4.472 1.00 87.75 157 LYS A C 1
ATOM 1305 O O . LYS A 1 157 ? 18.687 8.245 4.204 1.00 87.75 157 LYS A O 1
ATOM 1310 N N . ASN A 1 158 ? 17.673 9.567 5.716 1.00 88.50 158 ASN A N 1
ATOM 1311 C CA . ASN A 1 158 ? 18.371 9.064 6.899 1.00 88.50 158 ASN A CA 1
ATOM 1312 C C . ASN A 1 158 ? 17.830 7.706 7.370 1.00 88.50 158 ASN A C 1
ATOM 1314 O O . ASN A 1 158 ? 18.411 7.098 8.255 1.00 88.50 158 ASN A O 1
ATOM 1318 N N . ASP A 1 159 ? 16.706 7.253 6.812 1.00 90.25 159 ASP A N 1
ATOM 1319 C CA . ASP A 1 159 ? 16.072 5.975 7.126 1.00 90.25 159 ASP A CA 1
ATOM 1320 C C . ASP A 1 159 ? 16.251 4.951 5.993 1.00 90.25 159 ASP A C 1
ATOM 1322 O O . ASP A 1 159 ? 15.750 3.829 6.104 1.00 90.25 159 ASP A O 1
ATOM 1326 N N . LEU A 1 160 ? 16.963 5.291 4.908 1.00 89.75 160 LEU A N 1
ATOM 1327 C CA . LEU A 1 160 ? 17.122 4.414 3.742 1.00 89.75 160 LEU A CA 1
ATOM 1328 C C . LEU A 1 160 ? 17.751 3.061 4.100 1.00 89.75 160 LEU A C 1
ATOM 1330 O O . LEU A 1 160 ? 17.389 2.053 3.494 1.00 89.75 160 LEU A O 1
ATOM 1334 N N . GLU A 1 161 ? 18.604 2.974 5.130 1.00 91.19 161 GLU A N 1
ATOM 1335 C CA . GLU A 1 161 ? 19.145 1.680 5.571 1.00 91.19 161 GLU A CA 1
ATOM 1336 C C . GLU A 1 161 ? 18.071 0.695 6.072 1.00 91.19 161 GLU A C 1
ATOM 1338 O O . GLU A 1 161 ? 18.313 -0.519 6.107 1.00 91.19 161 GLU A O 1
ATOM 1343 N N . LYS A 1 162 ? 16.882 1.196 6.441 1.00 93.00 162 LYS A N 1
ATOM 1344 C CA . LYS A 1 162 ? 15.732 0.411 6.910 1.00 93.00 162 LYS A CA 1
ATOM 1345 C C . LYS A 1 162 ? 14.911 -0.181 5.766 1.00 93.00 162 LYS A C 1
ATOM 1347 O O . LYS A 1 162 ? 13.951 -0.904 6.046 1.00 93.00 162 LYS A O 1
ATOM 1352 N N . PHE A 1 163 ? 15.269 0.095 4.514 1.00 93.38 163 PHE A N 1
ATOM 1353 C CA . PHE A 1 163 ? 14.606 -0.431 3.327 1.00 93.38 163 PHE A CA 1
ATOM 1354 C C . PHE A 1 163 ? 15.482 -1.473 2.624 1.00 93.38 163 PHE A C 1
ATOM 1356 O O . PHE A 1 163 ? 16.710 -1.367 2.595 1.00 93.38 163 PHE A O 1
ATOM 1363 N N . ASP A 1 164 ? 14.832 -2.503 2.090 1.00 93.50 164 ASP A N 1
ATOM 1364 C CA . ASP A 1 164 ? 15.340 -3.202 0.911 1.00 93.50 164 ASP A CA 1
ATOM 1365 C C . ASP A 1 164 ? 14.882 -2.399 -0.311 1.00 93.50 164 ASP A C 1
ATOM 1367 O O . ASP A 1 164 ? 13.752 -1.888 -0.329 1.00 93.50 164 ASP A O 1
ATOM 1371 N N . THR A 1 165 ? 15.734 -2.301 -1.329 1.00 92.50 165 THR A N 1
ATOM 1372 C CA . THR A 1 165 ? 15.421 -1.531 -2.537 1.00 92.50 165 THR A CA 1
ATOM 1373 C C . THR A 1 165 ? 15.141 -2.483 -3.687 1.00 92.50 165 THR A C 1
ATOM 1375 O O . THR A 1 165 ? 15.902 -3.415 -3.952 1.00 92.50 165 THR A O 1
ATOM 1378 N N . GLY A 1 166 ? 14.039 -2.248 -4.390 1.00 92.62 166 GLY A N 1
ATOM 1379 C CA . GLY A 1 166 ? 13.668 -3.003 -5.572 1.00 92.62 166 GLY A CA 1
ATOM 1380 C C . GLY A 1 166 ? 13.380 -2.131 -6.784 1.00 92.62 166 GLY A C 1
ATOM 1381 O O . GLY A 1 166 ? 13.147 -0.931 -6.668 1.00 92.62 166 GLY A O 1
ATOM 1382 N N . HIS A 1 167 ? 13.397 -2.750 -7.957 1.00 92.62 167 HIS A N 1
ATOM 1383 C CA . HIS A 1 167 ? 13.057 -2.125 -9.231 1.00 92.62 167 HIS A CA 1
ATOM 1384 C C . HIS A 1 167 ? 12.346 -3.119 -10.155 1.00 92.62 167 HIS A C 1
ATOM 1386 O O . HIS A 1 167 ? 12.389 -4.332 -9.940 1.00 92.62 167 HIS A O 1
ATOM 1392 N N . ILE A 1 168 ? 11.693 -2.600 -11.196 1.00 92.12 168 ILE A N 1
ATOM 1393 C CA . ILE A 1 168 ? 11.098 -3.418 -12.260 1.00 92.12 168 ILE A CA 1
ATOM 1394 C C . ILE A 1 168 ? 12.084 -3.540 -13.420 1.00 92.12 168 ILE A C 1
ATOM 1396 O O . ILE A 1 168 ? 12.502 -2.530 -13.991 1.00 92.12 168 ILE A O 1
ATOM 1400 N N . ASN A 1 169 ? 12.413 -4.773 -13.798 1.00 90.31 169 ASN A N 1
ATOM 1401 C CA . ASN A 1 169 ? 13.149 -5.062 -15.019 1.00 90.31 169 ASN A CA 1
ATOM 1402 C C . ASN A 1 169 ? 12.159 -5.336 -16.157 1.00 90.31 169 ASN A C 1
ATOM 1404 O O . ASN A 1 169 ? 11.514 -6.383 -16.229 1.00 90.31 169 ASN A O 1
ATOM 1408 N N . LEU A 1 170 ? 12.038 -4.367 -17.064 1.00 86.88 170 LEU A N 1
ATOM 1409 C CA . LEU A 1 170 ? 11.119 -4.447 -18.199 1.00 86.88 170 LEU A CA 1
ATOM 1410 C C . LEU A 1 170 ? 11.596 -5.404 -19.297 1.00 86.88 170 LEU A C 1
ATOM 1412 O O . LEU A 1 170 ? 10.773 -5.895 -20.065 1.00 86.88 170 LEU A O 1
ATOM 1416 N N . SER A 1 171 ? 12.897 -5.693 -19.379 1.00 89.44 171 SER A N 1
ATOM 1417 C CA . SER A 1 171 ? 13.449 -6.554 -20.432 1.00 89.44 171 SER A CA 1
ATOM 1418 C C . SER A 1 171 ? 12.996 -8.004 -20.284 1.00 89.44 171 SER A C 1
ATOM 1420 O O . SER A 1 171 ? 12.836 -8.710 -21.277 1.00 89.44 171 SER A O 1
ATOM 1422 N N . ASN A 1 172 ? 12.780 -8.455 -19.049 1.00 89.44 172 ASN A N 1
ATOM 1423 C CA . ASN A 1 172 ? 12.384 -9.827 -18.742 1.00 89.44 172 ASN A CA 1
ATOM 1424 C C . ASN A 1 172 ? 11.136 -9.921 -17.844 1.00 89.44 172 ASN A C 1
ATOM 1426 O O . ASN A 1 172 ? 10.791 -11.018 -17.406 1.00 89.44 172 ASN A O 1
ATOM 1430 N N . ASN A 1 173 ? 10.423 -8.807 -17.636 1.00 88.88 173 ASN A N 1
ATOM 1431 C CA . ASN A 1 173 ? 9.213 -8.713 -16.812 1.00 88.88 173 ASN A CA 1
ATOM 1432 C C . ASN A 1 173 ? 9.419 -9.323 -15.418 1.00 88.88 173 ASN A C 1
ATOM 1434 O O . ASN A 1 173 ? 8.725 -10.265 -15.014 1.00 88.88 173 ASN A O 1
ATOM 1438 N N . SER A 1 174 ? 10.405 -8.799 -14.695 1.00 92.44 174 SER A N 1
ATOM 1439 C CA . SER A 1 174 ? 10.737 -9.244 -13.346 1.00 92.44 174 SER A CA 1
ATOM 1440 C C . SER A 1 174 ? 10.759 -8.090 -12.345 1.00 92.44 174 SER A C 1
ATOM 1442 O O . SER A 1 174 ? 10.845 -6.908 -12.687 1.00 92.44 174 SER A O 1
ATOM 1444 N N . ILE A 1 175 ? 10.624 -8.458 -11.078 1.00 93.69 175 ILE A N 1
ATOM 1445 C CA . ILE A 1 175 ? 10.776 -7.593 -9.919 1.00 93.69 175 ILE A CA 1
ATOM 1446 C C . ILE A 1 175 ? 12.101 -7.991 -9.282 1.00 93.69 175 ILE A C 1
ATOM 1448 O O . ILE A 1 175 ? 12.256 -9.118 -8.807 1.00 93.69 175 ILE A O 1
ATOM 1452 N N . CYS A 1 176 ? 13.053 -7.073 -9.264 1.00 92.75 176 CYS A N 1
ATOM 1453 C CA . CYS A 1 176 ? 14.338 -7.263 -8.608 1.00 92.75 176 CYS A CA 1
ATOM 1454 C C . CYS A 1 176 ? 14.266 -6.610 -7.233 1.00 92.75 176 CYS A C 1
ATOM 1456 O O . CYS A 1 176 ? 13.905 -5.441 -7.149 1.00 92.75 176 CYS A O 1
ATOM 1458 N N . ILE A 1 177 ? 14.599 -7.334 -6.167 1.00 91.50 177 ILE A N 1
ATOM 1459 C CA . ILE A 1 177 ? 14.732 -6.779 -4.812 1.00 91.50 177 ILE A CA 1
ATOM 1460 C C . ILE A 1 177 ? 16.093 -7.202 -4.278 1.00 91.50 177 ILE A C 1
ATOM 1462 O O . ILE A 1 177 ? 16.359 -8.401 -4.129 1.00 91.50 177 ILE A O 1
ATOM 1466 N N . ASP A 1 178 ? 16.952 -6.217 -4.026 1.00 85.50 178 ASP A N 1
ATOM 1467 C CA . ASP A 1 178 ? 18.384 -6.405 -3.797 1.00 85.50 178 ASP A CA 1
ATOM 1468 C C . ASP A 1 178 ? 19.003 -7.334 -4.865 1.00 85.50 178 ASP A C 1
ATOM 1470 O O . ASP A 1 178 ? 18.916 -7.065 -6.062 1.00 85.50 178 ASP A O 1
ATOM 1474 N N . ASN A 1 179 ? 19.579 -8.465 -4.446 1.00 83.62 179 ASN A N 1
ATOM 1475 C CA . ASN A 1 179 ? 20.247 -9.435 -5.320 1.00 83.62 179 ASN A CA 1
ATOM 1476 C C . ASN A 1 179 ? 19.332 -10.593 -5.755 1.00 83.62 179 ASN A C 1
ATOM 1478 O O . ASN A 1 179 ? 19.822 -11.641 -6.180 1.00 83.62 179 ASN A O 1
ATOM 1482 N N . LYS A 1 180 ? 18.013 -10.466 -5.573 1.00 89.88 180 LYS A N 1
ATOM 1483 C CA . LYS A 1 180 ? 17.047 -11.517 -5.906 1.00 89.88 180 LYS A CA 1
ATOM 1484 C C . LYS A 1 180 ? 16.073 -11.043 -6.966 1.00 89.88 180 LYS A C 1
ATOM 1486 O O . LYS A 1 180 ? 15.526 -9.947 -6.880 1.00 89.88 180 LYS A O 1
ATOM 1491 N N . GLU A 1 181 ? 15.808 -11.926 -7.913 1.00 91.81 181 GLU A N 1
ATOM 1492 C CA . GLU A 1 181 ? 14.888 -11.693 -9.012 1.00 91.81 181 GLU A CA 1
ATOM 1493 C C . GLU A 1 181 ? 13.636 -12.558 -8.859 1.00 91.81 181 GLU A C 1
ATOM 1495 O O . GLU A 1 181 ? 13.705 -13.743 -8.521 1.00 91.81 181 GLU A O 1
ATOM 1500 N N . TYR A 1 182 ? 12.480 -11.949 -9.103 1.00 91.62 182 TYR A N 1
ATOM 1501 C CA . TYR A 1 182 ? 11.170 -12.572 -8.983 1.00 91.62 182 TYR A CA 1
ATOM 1502 C C . TYR A 1 182 ? 10.380 -12.304 -10.253 1.00 91.62 182 TYR A C 1
ATOM 1504 O O . TYR A 1 182 ? 10.403 -11.200 -10.787 1.00 91.62 182 TYR A O 1
ATOM 1512 N N . LYS A 1 183 ? 9.635 -13.295 -10.737 1.00 90.88 183 LYS A N 1
ATOM 1513 C CA . LYS A 1 183 ? 8.751 -13.093 -11.886 1.00 90.88 183 LYS A CA 1
ATOM 1514 C C . LYS A 1 183 ? 7.697 -12.034 -11.555 1.00 90.88 183 LYS A C 1
ATOM 1516 O O . LYS A 1 183 ? 7.074 -12.097 -10.495 1.00 90.88 183 LYS A O 1
ATOM 1521 N N . GLN A 1 184 ? 7.467 -11.095 -12.470 1.00 90.44 184 GLN A N 1
ATOM 1522 C CA . GLN A 1 184 ? 6.378 -10.142 -12.327 1.00 90.44 184 GLN A CA 1
ATOM 1523 C C . GLN A 1 184 ? 5.048 -10.840 -12.635 1.00 90.44 184 GLN A C 1
ATOM 1525 O O . GLN A 1 184 ? 4.749 -11.185 -13.780 1.00 90.44 184 GLN A O 1
ATOM 1530 N N . GLU A 1 185 ? 4.240 -11.061 -11.601 1.00 90.38 185 GLU A N 1
ATOM 1531 C CA . GLU A 1 185 ? 2.902 -11.634 -11.733 1.00 90.38 185 GLU A CA 1
ATOM 1532 C C . GLU A 1 185 ? 1.844 -10.567 -11.460 1.00 90.38 185 GLU A C 1
ATOM 1534 O O . GLU A 1 185 ? 1.723 -10.042 -10.357 1.00 90.38 185 GLU A O 1
ATOM 1539 N N . PHE A 1 186 ? 1.066 -10.238 -12.489 1.00 91.25 186 PHE A N 1
ATOM 1540 C CA . PHE A 1 186 ? 0.003 -9.243 -12.397 1.00 91.25 186 PHE A CA 1
ATOM 1541 C C . PHE A 1 186 ? -1.263 -9.836 -11.783 1.00 91.25 186 PHE A C 1
ATOM 1543 O O . PHE A 1 186 ? -1.665 -10.943 -12.155 1.00 91.25 186 PHE A O 1
ATOM 1550 N N . TYR A 1 187 ? -1.948 -9.076 -10.922 1.00 91.31 187 TYR A N 1
ATOM 1551 C CA . TYR A 1 187 ? -3.106 -9.599 -10.197 1.00 91.31 187 TYR A CA 1
ATOM 1552 C C . TYR A 1 187 ? -4.217 -10.119 -11.118 1.00 91.31 187 TYR A C 1
ATOM 1554 O O . TYR A 1 187 ? -4.790 -11.174 -10.869 1.00 91.31 187 TYR A O 1
ATOM 1562 N N . PHE A 1 188 ? -4.462 -9.416 -12.224 1.00 91.44 188 PHE A N 1
ATOM 1563 C CA . PHE A 1 188 ? -5.505 -9.735 -13.197 1.00 91.44 188 PHE A CA 1
ATOM 1564 C C . PHE A 1 188 ? -5.170 -10.935 -14.100 1.00 91.44 188 PHE A C 1
ATOM 1566 O O . PHE A 1 188 ? -6.030 -11.401 -14.840 1.00 91.44 188 PHE A O 1
ATOM 1573 N N . LYS A 1 189 ? -3.927 -11.437 -14.061 1.00 91.19 189 LYS A N 1
ATOM 1574 C CA . LYS A 1 189 ? -3.484 -12.637 -14.797 1.00 91.19 189 LYS A CA 1
ATOM 1575 C C . LYS A 1 189 ? -3.252 -13.846 -13.894 1.00 91.19 189 LYS A C 1
ATOM 1577 O O . LYS A 1 189 ? -3.012 -14.937 -14.401 1.00 91.19 189 LYS A O 1
ATOM 1582 N N . ASN A 1 190 ? -3.269 -13.663 -12.578 1.00 90.44 190 ASN A N 1
ATOM 1583 C CA . ASN A 1 190 ? -2.963 -14.721 -11.628 1.00 90.44 190 ASN A CA 1
ATOM 1584 C C . ASN A 1 190 ? -4.268 -15.253 -11.014 1.00 90.44 190 ASN A C 1
ATOM 1586 O O . ASN A 1 190 ? -4.998 -14.541 -10.321 1.00 90.44 190 ASN A O 1
ATOM 1590 N N . GLU A 1 191 ? -4.546 -16.534 -11.264 1.00 91.25 191 GLU A N 1
ATOM 1591 C CA . GLU A 1 191 ? -5.781 -17.206 -10.846 1.00 91.25 191 GLU A CA 1
ATOM 1592 C C . GLU A 1 191 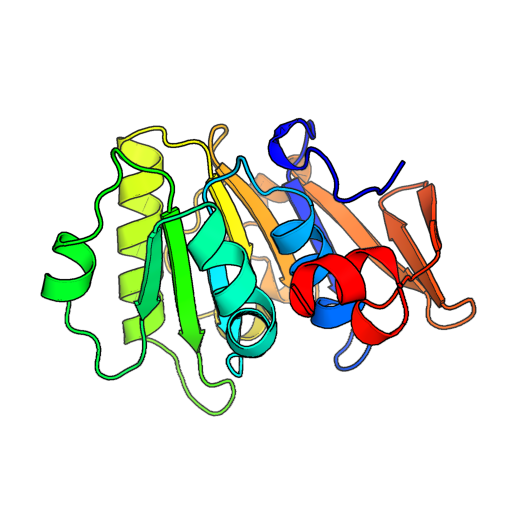? -6.016 -17.149 -9.335 1.00 91.25 191 GLU A C 1
ATOM 1594 O O . GLU A 1 191 ? -7.153 -16.988 -8.894 1.00 91.25 191 GLU A O 1
ATOM 1599 N N . LYS A 1 192 ? -4.955 -17.220 -8.519 1.00 90.62 192 LYS A N 1
ATOM 1600 C CA . LYS A 1 192 ? -5.064 -17.113 -7.057 1.00 90.62 192 LYS A CA 1
ATOM 1601 C C . LYS A 1 192 ? -5.710 -15.786 -6.660 1.00 90.62 192 LYS A C 1
ATOM 1603 O O . LYS A 1 192 ? -6.618 -15.775 -5.830 1.00 90.62 192 LYS A O 1
ATOM 1608 N N . TYR A 1 193 ? -5.265 -14.680 -7.252 1.00 90.69 193 TYR A N 1
ATOM 1609 C CA . TYR A 1 193 ? -5.798 -13.355 -6.936 1.00 90.69 193 TYR A CA 1
ATOM 1610 C C . TYR A 1 193 ? -7.195 -13.156 -7.523 1.00 90.69 193 TYR A C 1
ATOM 1612 O O . TYR A 1 193 ? -8.081 -12.674 -6.820 1.00 90.69 193 TYR A O 1
ATOM 1620 N N . MET A 1 194 ? -7.447 -13.627 -8.746 1.00 90.88 194 MET A N 1
ATOM 1621 C CA . MET A 1 194 ? -8.797 -13.611 -9.325 1.00 90.88 194 MET A CA 1
ATOM 1622 C C . MET A 1 194 ? -9.802 -14.415 -8.482 1.00 90.88 194 MET A C 1
ATOM 1624 O O . MET A 1 194 ? -10.953 -14.005 -8.325 1.00 90.88 194 MET A O 1
ATOM 1628 N N . ASN A 1 195 ? -9.368 -15.507 -7.850 1.00 88.50 195 ASN A N 1
ATOM 1629 C CA . ASN A 1 195 ? -10.185 -16.280 -6.913 1.00 88.50 195 ASN A CA 1
ATOM 1630 C C . ASN A 1 195 ? -10.492 -15.521 -5.612 1.00 88.50 195 ASN A C 1
ATOM 1632 O O . ASN A 1 195 ? -11.590 -15.660 -5.072 1.00 88.50 195 ASN A O 1
ATOM 1636 N N . PHE A 1 196 ? -9.561 -14.704 -5.109 1.00 85.75 196 PHE A N 1
ATOM 1637 C CA . PHE A 1 196 ? -9.833 -13.827 -3.964 1.00 85.75 196 PHE A CA 1
ATOM 1638 C C . PHE A 1 196 ? -10.877 -12.753 -4.295 1.00 85.75 196 PHE A C 1
ATOM 1640 O O . PHE A 1 196 ? -11.711 -12.430 -3.447 1.00 85.75 196 PHE A O 1
ATOM 1647 N N . LEU A 1 197 ? -10.848 -12.229 -5.523 1.00 87.44 197 LEU A N 1
ATOM 1648 C CA . LEU A 1 197 ? -11.698 -11.121 -5.967 1.00 87.44 197 LEU A CA 1
ATOM 1649 C C . LEU A 1 197 ? -13.090 -11.551 -6.468 1.00 87.44 197 LEU A C 1
ATOM 1651 O O . LEU A 1 197 ? -14.040 -10.774 -6.368 1.00 87.44 197 LEU A O 1
ATOM 1655 N N . SER A 1 198 ? -13.224 -12.768 -7.002 1.00 80.19 198 SER A N 1
ATOM 1656 C CA . SER A 1 198 ? -14.484 -13.293 -7.562 1.00 80.19 198 SER A CA 1
ATOM 1657 C C . SER A 1 198 ? -15.474 -13.784 -6.505 1.00 80.19 198 SER A C 1
ATOM 1659 O O . SER A 1 198 ? -16.685 -13.673 -6.700 1.00 80.19 198 SER A O 1
ATOM 1661 N N . LYS A 1 199 ? -14.971 -14.305 -5.385 1.00 59.75 199 LYS A N 1
ATOM 1662 C CA . LYS A 1 199 ? -15.796 -14.761 -4.259 1.00 59.75 199 LYS A CA 1
ATOM 1663 C C . LYS A 1 199 ? -16.330 -13.592 -3.438 1.00 59.75 199 LYS A C 1
ATOM 1665 O O . LYS A 1 199 ? -17.000 -13.850 -2.419 1.00 59.75 199 LYS A O 1
#

Secondary structure (DSSP, 8-state):
--TTTTGGG-SSEEEEE--TTS-HIIIIIHHHHHH-TTSEEEEEEETTHHHHHHHHHHTTTSEEEEE-TT--HHHHHT--TTS-EEEEEEE-TTS--HHHHHHHHHHHHHHHHTT--EEEEES-GGGTTTT-------SSEEEEEEES-GGGGGGGGGGGGGEEEEEEETTTTEEEETTEEEE---GGG-HHHHHHHH-